Protein AF-A0A7S1ATH1-F1 (afdb_monomer_lite)

Radius of gyration: 25.22 Å; chains: 1; bounding box: 74×54×45 Å

Sequence (225 aa):
VKGVRKHPCRFLIGIDNDREFQVVRRIIGAKGANMKRIVRQTDAKLRLRGVGSGYFEGASQRESSEPLQLCVSCTTAEGYQTAVREVEELLEHVYDDYRQQCRDTGKPEPELHAVPQLVSQGRDRAPDVDAASPVGQSEESRRRGRRARPKRGAAVDRGSPPPLAPPSEEIERMVDARNEARRQCNFVEADRIRQSLHERGVALMDEPGGRGKGSEVTTWRYWRD

Secondary structure (DSSP, 8-state):
-PPPP-EEEEEE--S---SSS-HHHHHH-GGGHHHHHHHHHH--EEEEESTTS--EETTTTEE-SSPSEEEEEESSHHHHHHHHHHHHHHHHHHHHHHHHHHHHHTPPPP-----EEE--SS-------------------------PPPPS-------PPPTTPPPHHHHHHHHHHHHHHHHTT-HHHHHHHHHHHHHTTEEEEE-TT--SSHHHHEEEEE---

Foldseek 3Di:
DPDQDKFKWKWFLPDACDPPLRLLCLLCDDVSPLVCVLCVVQVKDKDWAAPPNCQADDPVRDGDPDGTMIMIMDSDPRSVVSSLVSSQVSSVVSLVVVQVVCVVVVHDRDDDGGDIGGDPPDDPPPPPDDDDDDDDDDDDDDDDDDDDDDDDDDDDCQDDADPQADPPVVVVVLLQVLVVCVVVVVVVSNVVSQVVCVVNQKHKDADPPDDDHSCRGIDMHGHDD

InterPro domains:
  IPR004087 K Homology domain [SM00322] (7-92)
  IPR009080 Aminoacyl-tRNA synthetase, class Ia, anticodon-binding [SSF47323] (168-210)
  IPR031121 KH domain containing protein RIK/BLOM7 [PTHR15744] (6-136)
  IPR036612 K Homology domain, type 1 superfamily [G3DSA:3.30.1370.10] (9-105)
  IPR036612 K Homology domain, type 1 superfamily [SSF54791] (12-102)
  IPR047889 KHDC4, second type I KH domain [cd22386] (9-103)
  IPR055256 KHDC4/BBP-like, KH-domain type I [PF22675] (18-92)
  IPR056411 Cysteinyl-tRNA ligase, anticodon binding domain [PF23493] (168-209)

pLDDT: mean 75.8, std 22.63, range [26.25, 97.75]

Organism: Noctiluca scintillans (NCBI:txid2966)

Structure (mmCIF, N/CA/C/O backbone):
data_AF-A0A7S1ATH1-F1
#
_entry.id   AF-A0A7S1ATH1-F1
#
loop_
_atom_site.group_PDB
_atom_site.id
_atom_site.type_symbol
_atom_site.label_atom_id
_atom_site.label_alt_id
_atom_site.label_comp_id
_atom_site.label_asym_id
_atom_site.label_entity_id
_atom_site.label_seq_id
_atom_site.pdbx_PDB_ins_code
_atom_site.Cartn_x
_atom_site.Cartn_y
_atom_site.Cartn_z
_atom_site.occupancy
_atom_site.B_iso_or_equiv
_atom_site.auth_seq_id
_atom_site.auth_comp_id
_atom_site.auth_asym_id
_atom_site.auth_atom_id
_atom_site.pdbx_PDB_model_num
ATOM 1 N N . VAL A 1 1 ? 25.243 -0.932 -17.438 1.00 40.88 1 VAL A N 1
ATOM 2 C CA . VAL A 1 1 ? 23.872 -0.422 -17.674 1.00 40.88 1 VAL A CA 1
ATOM 3 C C . VAL A 1 1 ? 23.590 0.639 -16.621 1.00 40.88 1 VAL A C 1
ATOM 5 O O . VAL A 1 1 ? 23.637 0.315 -15.441 1.00 40.88 1 VAL A O 1
ATOM 8 N N . LYS A 1 2 ? 23.451 1.912 -17.017 1.00 48.16 2 LYS A N 1
ATOM 9 C CA . LYS A 1 2 ? 23.135 3.014 -16.089 1.00 48.16 2 LYS A CA 1
ATOM 10 C C . LYS A 1 2 ? 21.783 2.714 -15.427 1.00 48.16 2 LYS A C 1
ATOM 12 O O . LYS A 1 2 ? 20.858 2.301 -16.119 1.00 48.16 2 LYS A O 1
ATOM 17 N N . GLY A 1 3 ? 21.701 2.843 -14.102 1.00 61.72 3 GLY A N 1
ATOM 18 C CA . GLY A 1 3 ? 20.488 2.529 -13.344 1.00 61.72 3 GLY A CA 1
ATOM 19 C C . GLY A 1 3 ? 19.303 3.372 -13.811 1.00 61.72 3 GLY A C 1
ATOM 20 O O . GLY A 1 3 ? 19.450 4.573 -14.033 1.00 61.72 3 GLY A O 1
ATOM 21 N N . VAL A 1 4 ? 18.142 2.736 -13.973 1.00 73.12 4 VAL A N 1
ATOM 22 C CA . VAL A 1 4 ? 16.877 3.420 -14.269 1.00 73.12 4 VAL A CA 1
ATOM 23 C C . VAL A 1 4 ? 16.616 4.436 -13.155 1.00 73.12 4 VAL A C 1
ATOM 25 O O . VAL A 1 4 ? 16.622 4.063 -11.978 1.00 73.12 4 VAL A O 1
ATOM 28 N N . ARG A 1 5 ? 16.425 5.714 -13.513 1.00 77.44 5 ARG A N 1
ATOM 29 C CA . ARG A 1 5 ? 16.025 6.746 -12.548 1.00 77.44 5 ARG A CA 1
ATOM 30 C C . ARG A 1 5 ? 14.669 6.351 -11.976 1.00 77.44 5 ARG A C 1
ATOM 32 O O . ARG A 1 5 ? 13.747 6.048 -12.722 1.00 77.44 5 ARG A O 1
ATOM 39 N N . LYS A 1 6 ? 14.576 6.315 -10.651 1.00 86.44 6 LYS A N 1
ATOM 40 C CA . LYS A 1 6 ? 13.315 6.075 -9.945 1.00 86.44 6 LYS A CA 1
ATOM 41 C C . LYS A 1 6 ? 12.802 7.380 -9.360 1.00 86.44 6 LYS A C 1
ATOM 43 O O . LYS A 1 6 ? 13.600 8.245 -9.007 1.00 86.44 6 LYS A O 1
ATOM 48 N N . HIS A 1 7 ? 11.495 7.470 -9.194 1.00 89.31 7 HIS A N 1
ATOM 49 C CA . HIS A 1 7 ? 10.805 8.545 -8.496 1.00 89.31 7 HIS A CA 1
ATOM 50 C C . HIS A 1 7 ? 10.201 7.961 -7.210 1.00 89.31 7 HIS A C 1
ATOM 52 O O . HIS A 1 7 ? 9.135 7.344 -7.279 1.00 89.31 7 HIS A O 1
ATOM 58 N N . PRO A 1 8 ? 10.923 8.011 -6.072 1.00 93.38 8 PRO A N 1
ATOM 59 C CA . PRO A 1 8 ? 10.421 7.525 -4.797 1.00 93.38 8 PRO A CA 1
ATOM 60 C C . PRO A 1 8 ? 9.814 8.650 -3.950 1.00 93.38 8 PRO A C 1
ATOM 62 O O . PRO A 1 8 ? 10.403 9.721 -3.805 1.00 93.38 8 PRO A O 1
ATOM 65 N N . CYS A 1 9 ? 8.686 8.365 -3.313 1.00 94.75 9 CYS A N 1
ATOM 66 C CA . CYS A 1 9 ? 8.151 9.170 -2.221 1.00 94.75 9 CYS A CA 1
ATOM 67 C C . CYS A 1 9 ? 7.612 8.267 -1.110 1.00 94.75 9 CYS A C 1
ATOM 69 O O . CYS A 1 9 ? 7.495 7.045 -1.268 1.00 94.75 9 CYS A O 1
ATOM 71 N N . ARG A 1 10 ? 7.311 8.868 0.034 1.00 95.69 10 ARG A N 1
ATOM 72 C CA . ARG A 1 10 ? 6.642 8.200 1.146 1.00 95.69 10 ARG A CA 1
ATOM 73 C C . ARG A 1 10 ? 5.520 9.068 1.695 1.00 95.69 10 ARG A C 1
ATOM 75 O O . ARG A 1 10 ? 5.637 10.287 1.693 1.00 95.69 10 ARG A O 1
ATOM 82 N N . PHE A 1 11 ? 4.488 8.427 2.216 1.00 96.94 11 PHE A N 1
ATOM 83 C CA . PHE A 1 11 ? 3.417 9.065 2.971 1.00 96.94 11 PHE A CA 1
ATOM 84 C C . PHE A 1 11 ? 3.500 8.578 4.410 1.00 96.94 11 PHE A C 1
ATOM 86 O O . PHE A 1 11 ? 3.511 7.366 4.638 1.00 96.94 11 PHE A O 1
ATOM 93 N N . LEU A 1 12 ? 3.583 9.501 5.365 1.00 96.06 12 LEU A N 1
ATOM 94 C CA . LEU A 1 12 ? 3.390 9.163 6.773 1.00 96.06 12 LEU A CA 1
ATOM 95 C C . LEU A 1 12 ? 1.890 9.008 7.017 1.00 96.06 12 LEU A C 1
ATOM 97 O O . LEU A 1 12 ? 1.122 9.876 6.614 1.00 96.06 12 LEU A O 1
ATOM 101 N N . ILE A 1 13 ? 1.484 7.901 7.642 1.00 95.94 13 ILE A N 1
ATOM 102 C CA . ILE A 1 13 ? 0.060 7.603 7.845 1.00 95.94 13 ILE A CA 1
ATOM 103 C C . ILE A 1 13 ? -0.518 8.397 9.021 1.00 95.94 13 ILE A C 1
ATOM 105 O O . ILE A 1 13 ? -1.690 8.746 9.009 1.00 95.94 13 ILE A O 1
ATOM 109 N N . GLY A 1 14 ? 0.284 8.673 10.055 1.00 93.50 14 GLY A N 1
ATOM 110 C CA . GLY A 1 14 ? -0.155 9.452 11.223 1.00 93.50 14 GLY A CA 1
ATOM 111 C C . GLY A 1 14 ? -1.216 8.773 12.103 1.00 93.50 14 GLY A C 1
ATOM 112 O O . GLY A 1 14 ? -1.653 9.366 13.082 1.00 93.50 14 GLY A O 1
ATOM 113 N N . ILE A 1 15 ? -1.608 7.536 11.781 1.00 93.38 15 ILE A N 1
ATOM 114 C CA . ILE A 1 15 ? -2.534 6.705 12.555 1.00 93.38 15 ILE A CA 1
ATOM 115 C C . ILE A 1 15 ? -1.813 5.416 12.940 1.00 93.38 15 ILE A C 1
ATOM 117 O O . ILE A 1 15 ? -1.260 4.727 12.076 1.00 93.38 15 ILE A O 1
ATOM 121 N N . ASP A 1 16 ? -1.858 5.072 14.223 1.00 93.12 16 ASP A N 1
ATOM 122 C CA . ASP A 1 16 ? -1.333 3.804 14.715 1.00 93.12 16 ASP A CA 1
ATOM 123 C C . ASP A 1 16 ? -2.239 2.635 14.314 1.00 93.12 16 ASP A C 1
ATOM 125 O O . ASP A 1 16 ? -3.467 2.733 14.288 1.00 93.12 16 ASP A O 1
ATOM 129 N N . ASN A 1 17 ? -1.636 1.486 14.004 1.00 93.69 17 ASN A N 1
ATOM 130 C CA . ASN A 1 17 ? -2.406 0.294 13.663 1.00 93.69 17 ASN A CA 1
ATOM 131 C C . ASN A 1 17 ? -2.967 -0.383 14.919 1.00 93.69 17 ASN A C 1
ATOM 133 O O . ASN A 1 17 ? -2.354 -1.287 15.489 1.00 93.69 17 ASN A O 1
ATOM 137 N N . ASP A 1 18 ? -4.149 0.060 15.333 1.00 92.00 18 ASP A N 1
ATOM 138 C CA . ASP A 1 18 ? -4.891 -0.498 16.456 1.00 92.00 18 ASP A CA 1
ATOM 139 C C . ASP A 1 18 ? -5.847 -1.641 16.045 1.00 92.00 18 ASP A C 1
ATOM 141 O O . ASP A 1 18 ? -5.970 -2.029 14.878 1.00 92.00 18 ASP A O 1
ATOM 145 N N . ARG A 1 19 ? -6.525 -2.225 17.040 1.00 91.19 19 ARG A N 1
ATOM 146 C CA . ARG A 1 19 ? -7.518 -3.289 16.819 1.00 91.19 19 ARG A CA 1
ATOM 147 C C . ARG A 1 19 ? -8.894 -2.761 16.410 1.00 91.19 19 ARG A C 1
ATOM 149 O O . ARG A 1 19 ? -9.677 -3.554 15.896 1.00 91.19 19 ARG A O 1
ATOM 156 N N . GLU A 1 20 ? -9.178 -1.487 16.664 1.00 90.81 20 GLU A N 1
ATOM 157 C CA . GLU A 1 20 ? -10.498 -0.872 16.493 1.00 90.81 20 GLU A CA 1
ATOM 158 C C . GLU A 1 20 ? -10.687 -0.415 15.043 1.00 90.81 20 GLU A C 1
ATOM 160 O O . GLU A 1 20 ? -11.586 -0.881 14.348 1.00 90.81 20 GLU A O 1
ATOM 165 N N . PHE A 1 21 ? -9.798 0.453 14.564 1.00 93.75 21 PHE A N 1
ATOM 166 C CA . PHE A 1 21 ? -9.817 1.025 13.224 1.00 93.75 21 PHE A CA 1
ATOM 167 C C . PHE A 1 21 ? -9.090 0.160 12.188 1.00 93.75 21 PHE A C 1
ATOM 169 O O . PHE A 1 21 ? -9.512 0.097 11.028 1.00 93.75 21 PHE A O 1
ATOM 176 N N . GLN A 1 22 ? -8.012 -0.524 12.599 1.00 94.56 22 GLN A N 1
ATOM 177 C CA . GLN A 1 22 ? -7.193 -1.393 11.742 1.00 94.56 22 GLN A CA 1
ATOM 178 C C . GLN A 1 22 ? -6.740 -0.703 10.442 1.00 94.56 22 GLN A C 1
ATOM 180 O O . GLN A 1 22 ? -6.948 -1.227 9.339 1.00 94.56 22 GLN A O 1
ATOM 185 N N . VAL A 1 23 ? -6.110 0.472 10.559 1.00 96.31 23 VAL A N 1
ATOM 186 C CA . VAL A 1 23 ? -5.737 1.341 9.423 1.00 96.31 23 VAL A CA 1
ATOM 187 C C . VAL A 1 23 ? -5.022 0.593 8.291 1.00 96.31 23 VAL A C 1
ATOM 189 O O . VAL A 1 23 ? -5.314 0.803 7.114 1.00 96.31 23 VAL A O 1
ATOM 192 N N . VAL A 1 24 ? -4.150 -0.363 8.626 1.00 96.56 24 VAL A N 1
ATOM 193 C CA . VAL A 1 24 ? -3.407 -1.173 7.648 1.00 96.56 24 VAL A CA 1
ATOM 194 C C . VAL A 1 24 ? -4.350 -1.952 6.730 1.00 96.56 24 VAL A C 1
ATOM 196 O O . VAL A 1 24 ? -4.131 -2.009 5.519 1.00 96.56 24 VAL A O 1
ATOM 199 N N . ARG A 1 25 ? -5.424 -2.536 7.276 1.00 96.19 25 ARG A N 1
ATOM 200 C CA . ARG A 1 25 ? -6.407 -3.294 6.487 1.00 96.19 25 ARG A CA 1
ATOM 201 C C . ARG A 1 25 ? -7.207 -2.390 5.560 1.00 96.19 25 ARG A C 1
ATOM 203 O O . ARG A 1 25 ? -7.476 -2.803 4.434 1.00 96.19 25 ARG A O 1
ATOM 210 N N . ARG A 1 26 ? -7.548 -1.176 6.000 1.00 96.31 26 ARG A N 1
ATOM 211 C CA . ARG A 1 26 ? -8.258 -0.183 5.177 1.00 96.31 26 ARG A CA 1
ATOM 212 C C . ARG A 1 26 ? -7.384 0.326 4.034 1.00 96.31 26 ARG A C 1
ATOM 214 O O . ARG A 1 26 ? -7.817 0.317 2.886 1.00 96.31 26 ARG A O 1
ATOM 221 N N . ILE A 1 27 ? -6.119 0.634 4.322 1.00 97.19 27 ILE A N 1
ATOM 222 C CA . ILE A 1 27 ? -5.139 1.044 3.310 1.00 97.19 27 ILE A CA 1
ATOM 223 C C . ILE A 1 27 ? -4.919 -0.081 2.285 1.00 97.19 27 ILE A C 1
ATOM 225 O O . ILE A 1 27 ? -5.060 0.141 1.085 1.00 97.19 27 ILE A O 1
ATOM 229 N N . ILE A 1 28 ? -4.625 -1.311 2.724 1.00 96.75 28 ILE A N 1
ATOM 230 C CA . ILE A 1 28 ? -4.375 -2.451 1.820 1.00 96.75 28 ILE A CA 1
ATOM 231 C C . ILE A 1 28 ? -5.636 -2.838 1.029 1.00 96.75 28 ILE A C 1
ATOM 233 O O . ILE A 1 28 ? -5.554 -3.186 -0.156 1.00 96.75 28 ILE A O 1
ATOM 237 N N . GLY A 1 29 ? -6.798 -2.761 1.672 1.00 95.19 29 GLY A N 1
ATOM 238 C CA . GLY A 1 29 ? -8.078 -3.209 1.145 1.00 95.19 29 GLY A CA 1
ATOM 239 C C . GLY A 1 29 ? -8.231 -4.733 1.166 1.00 95.19 29 GLY A C 1
ATOM 240 O O . GLY A 1 29 ? -7.272 -5.499 1.327 1.00 95.19 29 GLY A O 1
ATOM 241 N N . ALA A 1 30 ? -9.461 -5.205 0.960 1.00 94.50 30 ALA A N 1
ATOM 242 C CA . ALA A 1 30 ? -9.766 -6.633 0.926 1.00 94.50 30 ALA A CA 1
ATOM 243 C C . ALA A 1 30 ? -8.886 -7.360 -0.108 1.00 94.50 30 ALA A C 1
ATOM 245 O O . ALA A 1 30 ? -8.870 -7.013 -1.289 1.00 94.50 30 ALA A O 1
ATOM 246 N N . LYS A 1 31 ? -8.117 -8.365 0.336 1.00 94.19 31 LYS A N 1
ATOM 247 C CA . LYS A 1 31 ? -7.168 -9.124 -0.509 1.00 94.19 31 LYS A CA 1
ATOM 248 C C . LYS A 1 31 ? -6.173 -8.235 -1.289 1.00 94.19 31 LYS A C 1
ATOM 250 O O . LYS A 1 31 ? -5.711 -8.626 -2.371 1.00 94.19 31 LYS A O 1
ATOM 255 N N . GLY A 1 32 ? -5.848 -7.050 -0.766 1.00 94.62 32 GLY A N 1
ATOM 256 C CA . GLY A 1 32 ? -4.949 -6.095 -1.415 1.00 94.62 32 GLY A CA 1
ATOM 257 C C . GLY A 1 32 ? -5.569 -5.340 -2.589 1.00 94.62 32 GLY A C 1
ATOM 258 O O . GLY A 1 32 ? -4.827 -4.926 -3.477 1.00 94.62 32 GLY A O 1
ATOM 259 N N . ALA A 1 33 ? -6.900 -5.228 -2.662 1.00 96.81 33 ALA A N 1
ATOM 260 C CA . ALA A 1 33 ? -7.596 -4.611 -3.792 1.00 96.81 33 ALA A CA 1
ATOM 261 C C . ALA A 1 33 ? -7.116 -3.179 -4.077 1.00 96.81 33 ALA A C 1
ATOM 263 O O . ALA A 1 33 ? -6.805 -2.874 -5.228 1.00 96.81 33 ALA A O 1
ATOM 264 N N . ASN A 1 34 ? -6.967 -2.346 -3.042 1.00 97.06 34 ASN A N 1
ATOM 265 C CA . ASN A 1 34 ? -6.523 -0.957 -3.188 1.00 97.06 34 ASN A CA 1
ATOM 266 C C . ASN A 1 34 ? -5.099 -0.901 -3.748 1.00 97.06 34 ASN A C 1
ATOM 268 O O . ASN A 1 34 ? -4.849 -0.250 -4.760 1.00 97.06 34 ASN A O 1
ATOM 272 N N . MET A 1 35 ? -4.186 -1.688 -3.169 1.00 96.38 35 MET A N 1
ATOM 273 C CA . MET A 1 35 ? -2.799 -1.789 -3.641 1.00 96.38 35 MET A CA 1
ATOM 274 C C . MET A 1 35 ? -2.733 -2.233 -5.103 1.00 96.38 35 MET A C 1
ATOM 276 O O . MET A 1 35 ? -2.063 -1.608 -5.920 1.00 96.38 35 MET A O 1
ATOM 280 N N . LYS A 1 36 ? -3.458 -3.300 -5.456 1.00 97.19 36 LYS A N 1
ATOM 281 C CA . LYS A 1 36 ? -3.485 -3.849 -6.819 1.00 97.19 36 LYS A CA 1
ATOM 282 C C . LYS A 1 36 ? -4.061 -2.858 -7.826 1.00 97.19 36 LYS A C 1
ATOM 284 O O . LYS A 1 36 ? -3.553 -2.801 -8.942 1.00 97.19 36 LYS A O 1
ATOM 289 N N . ARG A 1 37 ? -5.093 -2.095 -7.449 1.00 97.50 37 ARG A N 1
ATOM 290 C CA . ARG A 1 37 ? -5.700 -1.054 -8.292 1.00 97.50 37 ARG A CA 1
ATOM 291 C C . ARG A 1 37 ? -4.661 -0.003 -8.674 1.00 97.50 37 ARG A C 1
ATOM 293 O O . ARG A 1 37 ? -4.418 0.193 -9.862 1.00 97.50 37 ARG A O 1
ATOM 300 N N . ILE A 1 38 ? -3.987 0.568 -7.675 1.00 96.88 38 ILE A N 1
ATOM 301 C CA . ILE A 1 38 ? -2.982 1.618 -7.879 1.00 96.88 38 ILE A CA 1
ATOM 302 C C . ILE A 1 38 ? -1.797 1.076 -8.687 1.00 96.88 38 ILE A C 1
ATOM 304 O O . ILE A 1 38 ? -1.407 1.684 -9.682 1.00 96.88 38 ILE A O 1
ATOM 308 N N . VAL A 1 39 ? -1.264 -0.103 -8.334 1.00 96.56 39 VAL A N 1
ATOM 309 C CA . VAL A 1 39 ? -0.165 -0.751 -9.081 1.00 96.56 39 VAL A CA 1
ATOM 310 C C . VAL A 1 39 ? -0.549 -0.964 -10.548 1.00 96.56 39 VAL A C 1
ATOM 312 O O . VAL A 1 39 ? 0.234 -0.645 -11.437 1.00 96.56 39 VAL A O 1
ATOM 315 N N . ARG A 1 40 ? -1.764 -1.456 -10.826 1.00 96.44 40 ARG A N 1
ATOM 316 C CA . ARG A 1 40 ? -2.233 -1.717 -12.196 1.00 96.44 40 ARG A CA 1
ATOM 317 C C . ARG A 1 40 ? -2.360 -0.442 -13.033 1.00 96.44 40 ARG A C 1
ATOM 319 O O . ARG A 1 40 ? -2.109 -0.498 -14.231 1.00 96.44 40 ARG A O 1
ATOM 326 N N . GLN A 1 41 ? -2.787 0.666 -12.432 1.00 94.31 41 GLN A N 1
ATOM 327 C CA . GLN A 1 41 ? -2.995 1.934 -13.140 1.00 94.31 41 GLN A CA 1
ATOM 328 C C . GLN A 1 41 ? -1.694 2.709 -13.382 1.00 94.31 41 GLN A C 1
ATOM 330 O O . GLN A 1 41 ? -1.636 3.512 -14.306 1.00 94.31 41 GLN A O 1
ATOM 335 N N . THR A 1 42 ? -0.666 2.490 -12.559 1.00 95.00 42 THR A N 1
ATOM 336 C CA . THR A 1 42 ? 0.501 3.390 -12.495 1.00 95.00 42 THR A CA 1
ATOM 337 C C . THR A 1 42 ? 1.843 2.710 -12.737 1.00 95.00 42 THR A C 1
ATOM 339 O O . THR A 1 42 ? 2.845 3.401 -12.905 1.00 95.00 42 THR A O 1
ATOM 342 N N . ASP A 1 43 ? 1.881 1.373 -12.719 1.00 92.88 43 ASP A N 1
ATOM 343 C CA . ASP A 1 43 ? 3.109 0.564 -12.681 1.00 92.88 43 ASP A CA 1
ATOM 344 C C . ASP A 1 43 ? 4.030 0.913 -11.488 1.00 92.88 43 ASP A C 1
ATOM 346 O O . ASP A 1 43 ? 5.231 0.631 -11.463 1.00 92.88 43 ASP A O 1
ATOM 350 N N . ALA A 1 44 ? 3.462 1.546 -10.454 1.00 95.44 44 ALA A N 1
ATOM 351 C CA . ALA A 1 44 ? 4.167 1.881 -9.231 1.00 95.44 44 ALA A CA 1
ATOM 352 C C . ALA A 1 44 ? 4.420 0.638 -8.379 1.00 95.44 44 ALA A C 1
ATOM 354 O O . ALA A 1 44 ? 3.597 -0.271 -8.278 1.00 95.44 44 ALA A O 1
ATOM 355 N N . LYS A 1 45 ? 5.529 0.648 -7.641 1.00 95.44 45 LYS A N 1
ATOM 356 C CA . LYS A 1 45 ? 5.778 -0.288 -6.548 1.00 95.44 45 LYS A CA 1
ATOM 357 C C . LYS A 1 45 ? 5.430 0.366 -5.215 1.00 95.44 45 LYS A C 1
ATOM 359 O O . LYS A 1 45 ? 6.117 1.296 -4.789 1.00 95.44 45 LYS A O 1
ATOM 364 N N . LEU A 1 46 ? 4.416 -0.189 -4.555 1.00 96.00 46 LEU A N 1
ATOM 365 C CA . LEU A 1 46 ? 3.922 0.219 -3.240 1.00 96.00 46 LEU A CA 1
ATOM 366 C C . LEU A 1 46 ? 4.417 -0.731 -2.146 1.00 96.00 46 LEU A C 1
ATOM 368 O O . LEU A 1 46 ? 4.445 -1.949 -2.344 1.00 96.00 46 LEU A O 1
ATOM 372 N N . ARG A 1 47 ? 4.803 -0.190 -0.987 1.00 95.31 47 ARG A N 1
ATOM 373 C CA . ARG A 1 47 ? 5.139 -0.969 0.216 1.00 95.31 47 ARG A CA 1
ATOM 374 C C . ARG A 1 47 ? 4.705 -0.226 1.469 1.00 95.31 47 ARG A C 1
ATOM 376 O O . ARG A 1 47 ? 5.187 0.874 1.706 1.00 95.31 47 ARG A O 1
ATOM 383 N N . LEU A 1 48 ? 3.878 -0.862 2.289 1.00 96.19 48 LEU A N 1
ATOM 384 C CA . LEU A 1 48 ? 3.591 -0.391 3.639 1.00 96.19 48 LEU A CA 1
ATOM 385 C C . LEU A 1 48 ? 4.702 -0.870 4.584 1.00 96.19 48 LEU A C 1
ATOM 387 O O . LEU A 1 48 ? 5.118 -2.027 4.497 1.00 96.19 48 LEU A O 1
ATOM 391 N N . ARG A 1 49 ? 5.228 0.025 5.419 1.00 95.25 49 ARG A N 1
ATOM 392 C CA . ARG A 1 49 ? 6.326 -0.229 6.363 1.00 95.25 49 ARG A CA 1
ATOM 393 C C . ARG A 1 49 ? 6.112 0.545 7.656 1.00 95.25 49 ARG A C 1
ATOM 395 O O . ARG A 1 49 ? 5.235 1.396 7.721 1.00 95.25 49 ARG A O 1
ATOM 402 N N . GLY A 1 50 ? 6.976 0.299 8.631 1.00 93.81 50 GLY A N 1
ATOM 403 C CA . GLY A 1 50 ? 6.939 0.958 9.930 1.00 93.81 50 GLY A CA 1
ATOM 404 C C . GLY A 1 50 ? 6.243 0.108 10.980 1.00 93.81 50 GLY A C 1
ATOM 405 O O . GLY A 1 50 ? 5.818 -1.023 10.705 1.00 93.81 50 GLY A O 1
ATOM 406 N N . VAL A 1 51 ? 6.149 0.665 12.177 1.00 94.38 51 VAL A N 1
ATOM 407 C CA . VAL A 1 51 ? 5.541 0.011 13.334 1.00 94.38 51 VAL A CA 1
ATOM 408 C C . VAL A 1 51 ? 4.076 -0.327 13.044 1.00 94.38 51 VAL A C 1
ATOM 410 O O . VAL A 1 51 ? 3.318 0.492 12.528 1.00 94.38 51 VAL A O 1
ATOM 413 N N . GLY A 1 52 ? 3.680 -1.562 13.346 1.00 93.00 52 GLY A N 1
ATOM 414 C CA . GLY A 1 52 ? 2.322 -2.068 13.167 1.00 93.00 52 GLY A CA 1
ATOM 415 C C . GLY A 1 52 ? 1.957 -2.423 11.725 1.00 93.00 52 GLY A C 1
ATOM 416 O O . GLY A 1 52 ? 0.815 -2.807 11.479 1.00 93.00 52 GLY A O 1
ATOM 417 N N . SER A 1 53 ? 2.884 -2.314 10.766 1.00 93.19 53 SER A N 1
ATOM 418 C CA . SER A 1 53 ? 2.614 -2.590 9.344 1.00 93.19 53 SER A CA 1
ATOM 419 C C . SER A 1 53 ? 2.459 -4.077 9.002 1.00 93.19 53 SER A C 1
ATOM 421 O O . SER A 1 53 ? 1.928 -4.403 7.938 1.00 93.19 53 SER A O 1
ATOM 423 N N . GLY A 1 54 ? 2.950 -4.984 9.850 1.00 91.19 54 GLY A N 1
ATOM 424 C CA . GLY A 1 54 ? 3.101 -6.407 9.540 1.00 91.19 54 GLY A CA 1
ATOM 425 C C . GLY A 1 54 ? 4.235 -6.701 8.551 1.00 91.19 54 GLY A C 1
ATOM 426 O O . GLY A 1 54 ? 4.347 -7.827 8.064 1.00 91.19 54 GLY A O 1
ATOM 427 N N . TYR A 1 55 ? 5.055 -5.699 8.208 1.00 91.81 55 TYR A N 1
ATOM 428 C CA . TYR A 1 55 ? 6.155 -5.838 7.262 1.00 91.81 55 TYR A CA 1
ATOM 429 C C . TYR A 1 55 ? 7.494 -6.024 7.986 1.00 91.81 55 TYR A C 1
ATOM 431 O O . TYR A 1 55 ? 8.087 -5.068 8.488 1.00 91.81 55 TYR A O 1
ATOM 439 N N . PHE A 1 56 ? 7.997 -7.260 7.991 1.00 90.81 56 PHE A N 1
ATOM 440 C CA . PHE A 1 56 ? 9.283 -7.606 8.595 1.00 90.81 56 PHE A CA 1
ATOM 441 C C . PHE A 1 56 ? 10.451 -7.336 7.637 1.00 90.81 56 PHE A C 1
ATOM 443 O O . PHE A 1 56 ? 10.455 -7.788 6.489 1.00 90.81 56 PHE A O 1
ATOM 450 N N . GLU A 1 57 ? 11.469 -6.616 8.113 1.00 86.19 57 GLU A N 1
ATOM 451 C CA . GLU A 1 57 ? 12.688 -6.321 7.363 1.00 86.19 57 GLU A CA 1
ATOM 452 C C . GLU A 1 57 ? 13.974 -6.537 8.170 1.00 86.19 57 GLU A C 1
ATOM 454 O O . GLU A 1 57 ? 13.975 -6.733 9.385 1.00 86.19 57 GLU A O 1
ATOM 459 N N . GLY A 1 58 ? 15.098 -6.565 7.447 1.00 82.69 58 GLY A N 1
ATOM 460 C CA . GLY A 1 58 ? 16.425 -6.800 8.009 1.00 82.69 58 GLY A CA 1
ATOM 461 C C . GLY A 1 58 ? 16.703 -8.256 8.397 1.00 82.69 58 GLY A C 1
ATOM 462 O O . GLY A 1 58 ? 15.845 -9.139 8.317 1.00 82.69 58 GLY A O 1
ATOM 463 N N . ALA A 1 59 ? 17.942 -8.500 8.833 1.00 83.19 59 ALA A N 1
ATOM 464 C CA . ALA A 1 59 ? 18.391 -9.813 9.303 1.00 83.19 59 ALA A CA 1
ATOM 465 C C . ALA A 1 59 ? 17.626 -10.278 10.555 1.00 83.19 59 ALA A C 1
ATOM 467 O O . ALA A 1 59 ? 17.474 -11.471 10.788 1.00 83.19 59 ALA A O 1
ATOM 468 N N . SER A 1 60 ? 17.116 -9.328 11.340 1.00 84.12 60 SER A N 1
ATOM 469 C CA . SER A 1 60 ? 16.382 -9.591 12.576 1.00 84.12 60 SER A CA 1
ATOM 470 C C . SER A 1 60 ? 14.910 -9.960 12.364 1.00 84.12 60 SER A C 1
ATOM 472 O O . SER A 1 60 ? 14.266 -10.310 13.345 1.00 84.12 60 SER A O 1
ATOM 474 N N . GLN A 1 61 ? 14.371 -9.877 11.135 1.00 88.81 61 GLN A N 1
ATOM 475 C CA . GLN A 1 61 ? 12.950 -10.132 10.830 1.00 88.81 61 GLN A CA 1
ATOM 476 C C . GLN A 1 61 ? 11.994 -9.360 11.756 1.00 88.81 61 GLN A C 1
ATOM 478 O O . GLN A 1 61 ? 11.026 -9.902 12.284 1.00 88.81 61 GLN A O 1
ATOM 483 N N . ARG A 1 62 ? 12.279 -8.072 11.964 1.00 88.88 62 ARG A N 1
ATOM 484 C CA . ARG A 1 62 ? 11.459 -7.176 12.787 1.00 88.88 62 ARG A CA 1
ATOM 485 C C . ARG A 1 62 ? 10.875 -6.068 11.927 1.00 88.88 62 ARG A C 1
ATOM 487 O O . ARG A 1 62 ? 11.409 -5.746 10.868 1.00 88.88 62 ARG A O 1
ATOM 494 N N . GLU A 1 63 ? 9.760 -5.511 12.372 1.00 90.69 63 GLU A N 1
ATOM 495 C CA . GLU A 1 63 ? 9.229 -4.291 11.773 1.00 90.69 63 GLU A CA 1
ATOM 496 C C . GLU A 1 63 ? 10.206 -3.131 11.987 1.00 90.69 63 GLU A C 1
ATOM 498 O O . GLU A 1 63 ? 10.983 -3.120 12.948 1.00 90.69 63 GLU A O 1
ATOM 503 N N . SER A 1 64 ? 10.161 -2.154 11.083 1.00 90.50 64 SER A N 1
ATOM 504 C CA . SER A 1 64 ? 10.922 -0.917 11.245 1.00 90.50 64 SER A CA 1
ATOM 505 C C . SER A 1 64 ? 10.439 -0.145 12.472 1.00 90.50 64 SER A C 1
ATOM 507 O O . SER A 1 64 ? 9.243 -0.111 12.749 1.00 90.50 64 SER A O 1
ATOM 509 N N . SER A 1 65 ? 11.367 0.505 13.176 1.00 90.50 65 SER A N 1
ATOM 510 C CA . SER A 1 65 ? 11.061 1.439 14.265 1.00 90.50 65 SER A CA 1
ATOM 511 C C . SER A 1 65 ? 10.505 2.778 13.771 1.00 90.50 65 SER A C 1
ATOM 513 O O . SER A 1 65 ? 10.147 3.624 14.584 1.00 90.50 65 SER A O 1
ATOM 515 N N . GLU A 1 66 ? 10.467 3.004 12.456 1.00 92.19 66 GLU A N 1
ATOM 516 C CA . GLU A 1 66 ? 9.867 4.203 11.875 1.00 92.19 66 GLU A CA 1
ATOM 517 C C . GLU A 1 66 ? 8.331 4.176 11.984 1.00 92.19 66 GLU A C 1
ATOM 519 O O . GLU A 1 66 ? 7.733 3.095 11.961 1.00 92.19 66 GLU A O 1
ATOM 524 N N . PRO A 1 67 ? 7.671 5.349 12.046 1.00 94.62 67 PRO A N 1
ATOM 525 C CA . PRO A 1 67 ? 6.214 5.434 12.011 1.00 94.62 67 PRO A CA 1
ATOM 526 C C . PRO A 1 67 ? 5.618 4.724 10.792 1.00 94.62 67 PRO A C 1
ATOM 528 O O . PRO A 1 67 ? 6.266 4.607 9.744 1.00 94.62 67 PRO A O 1
ATOM 531 N N . LEU A 1 68 ? 4.365 4.278 10.917 1.00 96.19 68 LEU A N 1
ATOM 532 C CA . LEU A 1 68 ? 3.641 3.640 9.822 1.00 96.19 68 LEU A CA 1
ATOM 533 C C . LEU A 1 68 ? 3.649 4.551 8.582 1.00 96.19 68 LEU A C 1
ATOM 535 O O . LEU A 1 68 ? 3.233 5.711 8.632 1.00 96.19 68 LEU A O 1
ATOM 539 N N . GLN A 1 69 ? 4.140 4.018 7.465 1.00 96.25 69 GLN A N 1
ATOM 540 C CA . GLN A 1 69 ? 4.354 4.770 6.233 1.00 96.25 69 GLN A CA 1
ATOM 541 C C . GLN A 1 69 ? 4.092 3.923 4.988 1.00 96.25 69 GLN A C 1
ATOM 543 O O . GLN A 1 69 ? 4.403 2.729 4.935 1.00 96.25 69 GLN A O 1
ATOM 548 N N . LEU A 1 70 ? 3.574 4.567 3.945 1.00 97.19 70 LEU A N 1
ATOM 549 C CA . LEU A 1 70 ? 3.392 3.977 2.623 1.00 97.19 70 LEU A CA 1
ATOM 550 C C . LEU A 1 70 ? 4.466 4.506 1.670 1.00 97.19 70 LEU A C 1
ATOM 552 O O . LEU A 1 70 ? 4.480 5.682 1.316 1.00 97.19 70 LEU A O 1
ATOM 556 N N . CYS A 1 71 ? 5.374 3.633 1.242 1.00 96.25 71 CYS A N 1
ATOM 557 C CA . CYS A 1 71 ? 6.407 3.953 0.264 1.00 96.25 71 CYS A CA 1
ATOM 558 C C . CYS A 1 71 ? 5.899 3.705 -1.159 1.00 96.25 71 CYS A C 1
ATOM 560 O O . CYS A 1 71 ? 5.445 2.600 -1.470 1.00 96.25 71 CYS A O 1
ATOM 562 N N . VAL A 1 72 ? 6.085 4.685 -2.040 1.00 95.81 72 VAL A N 1
ATOM 563 C CA . VAL A 1 72 ? 5.760 4.617 -3.468 1.00 95.81 72 VAL A CA 1
ATOM 564 C C . VAL A 1 72 ? 7.047 4.763 -4.270 1.00 95.81 72 VAL A C 1
ATOM 566 O O . VAL A 1 72 ? 7.898 5.595 -3.962 1.00 95.81 72 VAL A O 1
ATOM 569 N N . SER A 1 73 ? 7.225 3.950 -5.308 1.00 94.12 73 SER A N 1
ATOM 570 C CA . SER A 1 73 ? 8.350 4.098 -6.233 1.00 94.12 73 SER A CA 1
ATOM 571 C C . SER A 1 73 ? 7.940 3.784 -7.662 1.00 94.12 73 SER A C 1
ATOM 573 O O . SER A 1 73 ? 7.415 2.706 -7.924 1.00 94.12 73 SER A O 1
ATOM 575 N N . CYS A 1 74 ? 8.223 4.704 -8.580 1.00 92.75 74 CYS A N 1
ATOM 576 C CA . CYS A 1 74 ? 7.940 4.541 -10.007 1.00 92.75 74 CYS A CA 1
ATOM 577 C C . CYS A 1 74 ? 9.211 4.685 -10.841 1.00 92.75 74 CYS A C 1
ATOM 579 O O . CYS A 1 74 ? 10.186 5.308 -10.416 1.00 92.75 74 CYS A O 1
ATOM 581 N N . THR A 1 75 ? 9.208 4.106 -12.036 1.00 91.50 75 THR A N 1
ATOM 582 C CA . THR A 1 75 ? 10.266 4.272 -13.049 1.00 91.50 75 THR A CA 1
ATOM 583 C C . THR A 1 75 ? 9.964 5.415 -14.018 1.00 91.50 75 THR A C 1
ATOM 585 O O . THR A 1 75 ? 10.887 5.948 -14.627 1.00 91.50 75 THR A O 1
ATOM 588 N N . THR A 1 76 ? 8.695 5.817 -14.134 1.00 91.88 76 THR A N 1
ATOM 589 C CA . THR A 1 76 ? 8.218 6.909 -14.990 1.00 91.88 76 THR A CA 1
ATOM 590 C C . THR A 1 76 ? 7.714 8.083 -14.146 1.00 91.88 76 THR A C 1
ATOM 592 O O . THR A 1 76 ? 7.204 7.898 -13.039 1.00 91.88 76 THR A O 1
ATOM 595 N N . ALA A 1 77 ? 7.862 9.306 -14.662 1.00 91.06 77 ALA A N 1
ATOM 596 C CA . ALA A 1 77 ? 7.375 10.513 -13.991 1.00 91.06 77 ALA A CA 1
ATOM 597 C C . ALA A 1 77 ? 5.837 10.617 -14.026 1.00 91.06 77 ALA A C 1
ATOM 599 O O . ALA A 1 77 ? 5.225 11.002 -13.035 1.00 91.06 77 ALA A O 1
ATOM 600 N N . GLU A 1 78 ? 5.211 10.217 -15.135 1.00 93.62 78 GLU A N 1
ATOM 601 C CA . GLU A 1 78 ? 3.749 10.190 -15.289 1.00 93.62 78 GLU A CA 1
ATOM 602 C C . GLU A 1 78 ? 3.092 9.159 -14.357 1.00 93.62 78 GLU A C 1
ATOM 604 O O . GLU A 1 78 ? 2.126 9.469 -13.654 1.00 93.62 78 GLU A O 1
ATOM 609 N N . GLY A 1 79 ? 3.667 7.950 -14.282 1.00 94.62 79 GLY A N 1
ATOM 610 C CA . GLY A 1 79 ? 3.229 6.917 -13.343 1.00 94.62 79 GLY A CA 1
ATOM 611 C C . GLY A 1 79 ? 3.382 7.378 -11.896 1.00 94.62 79 GLY A C 1
ATOM 612 O O . GLY A 1 79 ? 2.474 7.181 -11.097 1.00 94.62 79 GLY A O 1
ATOM 613 N N . TYR A 1 80 ? 4.471 8.089 -11.576 1.00 95.12 80 TYR A N 1
ATOM 614 C CA . TYR A 1 80 ? 4.669 8.701 -10.261 1.00 95.12 80 TYR A CA 1
ATOM 615 C C . TYR A 1 80 ? 3.578 9.716 -9.904 1.00 95.12 80 TYR A C 1
ATOM 617 O O . TYR A 1 80 ? 2.990 9.608 -8.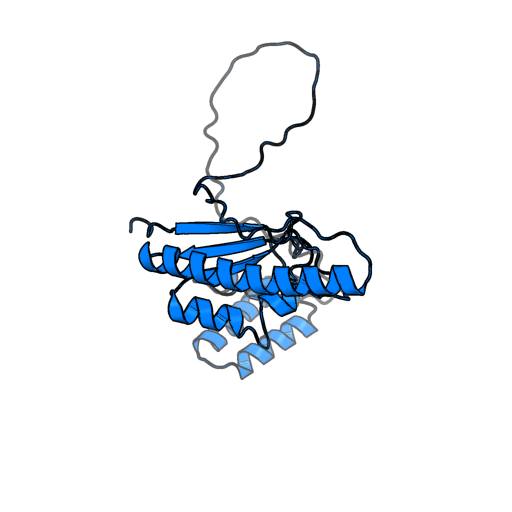833 1.00 95.12 80 TYR A O 1
ATOM 625 N N . GLN A 1 81 ? 3.289 10.675 -10.787 1.00 95.56 81 GLN A N 1
ATOM 626 C CA . GLN A 1 81 ? 2.263 11.696 -10.539 1.00 95.56 81 GLN A CA 1
ATOM 627 C C . GLN A 1 81 ? 0.879 11.071 -10.347 1.00 95.56 81 GLN A C 1
ATOM 629 O O . GLN A 1 81 ? 0.145 11.450 -9.437 1.00 95.56 81 GLN A O 1
ATOM 634 N N . THR A 1 82 ? 0.543 10.077 -11.170 1.00 96.44 82 THR A N 1
ATOM 635 C CA . THR A 1 82 ? -0.720 9.342 -11.045 1.00 96.44 82 THR A CA 1
ATOM 636 C C . THR A 1 82 ? -0.761 8.534 -9.747 1.00 96.44 82 THR A C 1
ATOM 638 O O . THR A 1 82 ? -1.764 8.571 -9.045 1.00 96.44 82 THR A O 1
ATOM 641 N N . ALA A 1 83 ? 0.329 7.858 -9.376 1.00 96.75 83 ALA A N 1
ATOM 642 C CA . ALA A 1 83 ? 0.400 7.074 -8.143 1.00 96.75 83 ALA A CA 1
ATOM 643 C C . ALA A 1 83 ? 0.283 7.936 -6.889 1.00 96.75 83 ALA A C 1
ATOM 645 O O . ALA A 1 83 ? -0.399 7.535 -5.954 1.00 96.75 83 ALA A O 1
ATOM 646 N N . VAL A 1 84 ? 0.921 9.108 -6.872 1.00 96.75 84 VAL A N 1
ATOM 647 C CA . VAL A 1 84 ? 0.790 10.079 -5.780 1.00 96.75 84 VAL A CA 1
ATOM 648 C C . VAL A 1 84 ? -0.670 10.482 -5.617 1.00 96.75 84 VAL A C 1
ATOM 650 O O . VAL A 1 84 ? -1.204 10.295 -4.532 1.00 96.75 84 VAL A O 1
ATOM 653 N N . ARG A 1 85 ? -1.339 10.898 -6.699 1.00 97.00 85 ARG A N 1
ATOM 654 C CA . ARG A 1 85 ? -2.754 11.298 -6.658 1.00 97.00 85 ARG A CA 1
ATOM 655 C C . ARG A 1 85 ? -3.675 10.180 -6.159 1.00 97.00 85 ARG A C 1
ATOM 657 O O . ARG A 1 85 ? -4.515 10.413 -5.302 1.00 97.00 85 ARG A O 1
ATOM 664 N N . GLU A 1 86 ? -3.510 8.961 -6.671 1.00 97.25 86 GLU A N 1
ATOM 665 C CA . GLU A 1 86 ? -4.334 7.810 -6.264 1.00 97.25 86 GLU A CA 1
ATOM 666 C C . GLU A 1 86 ? -4.098 7.403 -4.799 1.00 97.25 86 GLU A C 1
ATOM 668 O O . GLU A 1 86 ? -5.005 6.906 -4.131 1.00 97.25 86 GLU A O 1
ATOM 673 N N . VAL A 1 87 ? -2.873 7.586 -4.294 1.00 97.75 87 VAL A N 1
ATOM 674 C CA . VAL A 1 87 ? -2.547 7.346 -2.883 1.00 97.75 87 VAL A CA 1
ATOM 675 C C . VAL A 1 87 ? -3.094 8.459 -1.995 1.00 97.75 87 VAL A C 1
ATOM 677 O O . VAL A 1 87 ? -3.624 8.148 -0.934 1.00 97.75 87 VAL A O 1
ATOM 680 N N . GLU A 1 88 ? -2.998 9.721 -2.414 1.00 97.19 88 GLU A N 1
ATOM 681 C CA . GLU A 1 88 ? -3.594 10.863 -1.710 1.00 97.19 88 GLU A CA 1
ATOM 682 C C . GLU A 1 88 ? -5.101 10.672 -1.550 1.00 97.19 88 GLU A C 1
ATOM 684 O O . GLU A 1 88 ? -5.605 10.716 -0.433 1.00 97.19 88 GLU A O 1
ATOM 689 N N . GLU A 1 89 ? -5.799 10.344 -2.639 1.00 96.88 89 GLU A N 1
ATOM 690 C CA . GLU A 1 89 ? -7.235 10.068 -2.616 1.00 96.88 89 GLU A CA 1
ATOM 691 C C . GLU A 1 89 ? -7.575 8.880 -1.705 1.00 96.88 89 GLU A C 1
ATOM 693 O O . GLU A 1 89 ? -8.516 8.946 -0.917 1.00 96.88 89 GLU A O 1
ATOM 698 N N . LEU A 1 90 ? -6.807 7.787 -1.766 1.00 97.50 90 LEU A N 1
ATOM 699 C CA . LEU A 1 90 ? -7.010 6.641 -0.876 1.00 97.50 90 LEU A CA 1
ATOM 700 C C . LEU A 1 90 ? -6.835 7.022 0.600 1.00 97.50 90 LEU A C 1
ATOM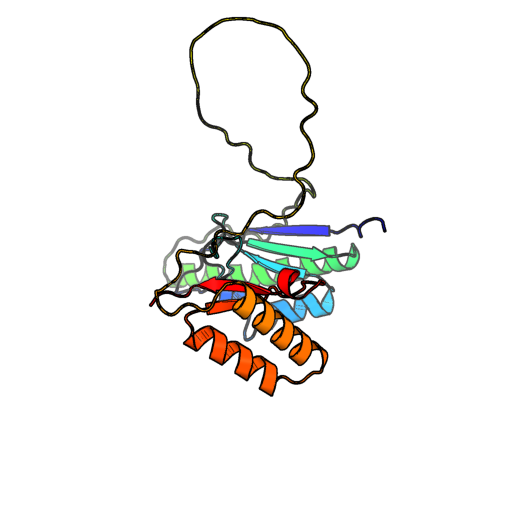 702 O O . LEU A 1 90 ? -7.628 6.594 1.437 1.00 97.50 90 LEU A O 1
ATOM 706 N N . LEU A 1 91 ? -5.778 7.765 0.928 1.00 97.44 91 LEU A N 1
ATOM 707 C CA . LEU A 1 91 ? -5.482 8.147 2.305 1.00 97.44 91 LEU A CA 1
ATOM 708 C C . LEU A 1 91 ? -6.502 9.145 2.843 1.00 97.44 91 LEU A C 1
ATOM 710 O O . LEU A 1 91 ? -6.895 8.998 3.993 1.00 97.44 91 LEU A O 1
ATOM 714 N N . GLU A 1 92 ? -6.988 10.077 2.024 1.00 96.38 92 GLU A N 1
ATOM 715 C CA . GLU A 1 92 ? -8.020 11.027 2.445 1.00 96.38 92 GLU A CA 1
ATOM 716 C C . GLU A 1 92 ? -9.316 10.308 2.841 1.00 96.38 92 GLU A C 1
ATOM 718 O O . GLU A 1 92 ? -9.831 10.540 3.931 1.00 96.38 92 GLU A O 1
ATOM 723 N N . HIS A 1 93 ? -9.767 9.329 2.045 1.00 96.31 93 HIS A N 1
ATOM 724 C CA . HIS A 1 93 ? -10.919 8.495 2.412 1.00 96.31 93 HIS A CA 1
ATOM 725 C C . HIS A 1 93 ? -10.691 7.721 3.722 1.00 96.31 93 HIS A C 1
ATOM 727 O O . HIS A 1 93 ? -11.593 7.599 4.549 1.00 96.31 93 HIS A O 1
ATOM 733 N N . VAL A 1 94 ? -9.480 7.194 3.938 1.00 96.56 94 VAL A N 1
ATOM 734 C CA . VAL A 1 94 ? -9.135 6.513 5.197 1.00 96.56 94 VAL A CA 1
ATOM 735 C C . VAL A 1 94 ? -9.121 7.501 6.366 1.00 96.56 94 VAL A C 1
ATOM 737 O O . VAL A 1 94 ? -9.531 7.144 7.468 1.00 96.56 94 VAL A O 1
ATOM 740 N N . TYR A 1 95 ? -8.673 8.736 6.158 1.00 96.19 95 TYR A N 1
ATOM 741 C CA . TYR A 1 95 ? -8.686 9.764 7.193 1.00 96.19 95 TYR A CA 1
ATOM 742 C C . TYR A 1 95 ? -10.104 10.225 7.517 1.00 96.19 95 TYR A C 1
ATOM 744 O O . TYR A 1 95 ? -10.409 10.371 8.696 1.00 96.19 95 TYR A O 1
ATOM 752 N N . ASP A 1 96 ? -10.992 10.356 6.532 1.00 95.44 96 ASP A N 1
ATOM 753 C CA . ASP A 1 96 ? -12.419 10.614 6.761 1.00 95.44 96 ASP A CA 1
ATOM 754 C C . ASP A 1 96 ? -13.071 9.521 7.613 1.00 95.44 96 ASP A C 1
ATOM 756 O O . ASP A 1 96 ? -13.703 9.821 8.630 1.00 95.44 96 ASP A O 1
ATOM 760 N N . ASP A 1 97 ? -12.845 8.252 7.262 1.00 95.06 97 ASP A N 1
ATOM 761 C CA . ASP A 1 97 ? -13.315 7.112 8.053 1.00 95.06 97 ASP A CA 1
ATOM 762 C C . ASP A 1 97 ? -12.785 7.166 9.497 1.00 95.06 97 ASP A C 1
ATOM 764 O O . ASP A 1 97 ? -13.503 6.848 10.449 1.00 95.06 97 ASP A O 1
ATOM 768 N N . TYR A 1 98 ? -11.516 7.553 9.672 1.00 94.88 98 TYR A N 1
ATOM 769 C CA . TYR A 1 98 ? -10.893 7.647 10.990 1.00 94.88 98 TYR A CA 1
ATOM 770 C C . TYR A 1 98 ? -11.471 8.795 11.813 1.00 94.88 98 TYR A C 1
ATOM 772 O O . TYR A 1 98 ? -11.826 8.595 12.973 1.00 94.88 98 TYR A O 1
ATOM 780 N N . ARG A 1 99 ? -11.630 9.978 11.208 1.00 94.00 99 ARG A N 1
ATOM 781 C CA . ARG A 1 99 ? -12.269 11.143 11.834 1.00 94.00 99 ARG A CA 1
ATOM 782 C C . ARG A 1 99 ? -13.686 10.805 12.286 1.00 94.00 99 ARG A C 1
ATOM 784 O O . ARG A 1 99 ? -14.055 11.136 13.411 1.00 94.00 99 ARG A O 1
ATOM 791 N N . GLN A 1 100 ? -14.451 10.087 11.462 1.00 93.25 100 GLN A N 1
ATOM 792 C CA . GLN A 1 100 ? -15.787 9.626 11.834 1.00 93.25 100 GLN A CA 1
ATOM 793 C C . GLN A 1 100 ? -15.740 8.679 13.042 1.00 93.25 100 GLN A C 1
ATOM 795 O O . GLN A 1 100 ? -16.452 8.902 14.018 1.00 93.25 100 GLN A O 1
ATOM 800 N N . GLN A 1 101 ? -14.840 7.691 13.046 1.00 92.81 101 GLN A N 1
ATOM 801 C CA . GLN A 1 101 ? -14.679 6.798 14.196 1.00 92.81 101 GLN A CA 1
ATOM 802 C C . GLN A 1 101 ? -14.230 7.545 15.466 1.00 92.81 101 GLN A C 1
ATOM 804 O O . GLN A 1 101 ? -14.680 7.219 16.568 1.00 92.81 101 GLN A O 1
ATOM 809 N N . CYS A 1 102 ? -13.360 8.552 15.349 1.00 92.19 102 CYS A N 1
ATOM 810 C CA . CYS A 1 102 ? -12.967 9.403 16.473 1.00 92.19 102 CYS A CA 1
ATOM 811 C C . CYS A 1 102 ? -14.174 10.148 17.053 1.00 92.19 102 CYS A C 1
ATOM 813 O O . CYS A 1 102 ? -14.354 10.137 18.270 1.00 92.19 102 CYS A O 1
ATOM 815 N N . ARG A 1 103 ? -15.040 10.713 16.199 1.00 92.38 103 ARG A N 1
ATOM 816 C CA . ARG A 1 103 ? -16.288 11.370 16.623 1.00 92.38 103 ARG A CA 1
ATOM 817 C C . ARG A 1 103 ? -17.221 10.405 17.348 1.00 92.38 103 ARG A C 1
ATOM 819 O O . ARG A 1 103 ? -17.719 10.742 18.418 1.00 92.38 103 ARG A O 1
ATOM 826 N N . ASP A 1 104 ? -17.385 9.195 16.821 1.00 92.25 104 ASP A N 1
ATOM 827 C CA . ASP A 1 104 ? -18.272 8.182 17.406 1.00 92.25 104 ASP A CA 1
ATOM 828 C C . ASP A 1 104 ? -17.756 7.658 18.759 1.00 92.25 104 ASP A C 1
ATOM 830 O O . ASP A 1 104 ? -18.536 7.299 19.640 1.00 92.25 104 ASP A O 1
ATOM 834 N N . THR A 1 105 ? -16.432 7.635 18.946 1.00 90.56 105 THR A N 1
ATOM 835 C CA . THR A 1 105 ? -15.772 7.172 20.180 1.00 90.56 105 THR A CA 1
ATOM 836 C C . THR A 1 105 ? -15.446 8.299 21.167 1.00 90.56 105 THR A C 1
ATOM 838 O O . THR A 1 105 ? -14.914 8.028 22.244 1.00 90.56 105 THR A O 1
ATOM 841 N N . GLY A 1 106 ? -15.757 9.557 20.832 1.00 89.06 106 GLY A N 1
ATOM 842 C CA . GLY A 1 106 ? -15.461 10.732 21.661 1.00 89.06 106 GLY A CA 1
ATOM 843 C C . GLY A 1 106 ? -13.971 11.086 21.762 1.00 89.06 106 GLY A C 1
ATOM 844 O O . GLY A 1 106 ? -13.571 11.793 22.688 1.00 89.06 106 GLY A O 1
ATOM 845 N N . LYS A 1 107 ? -13.133 10.590 20.843 1.00 86.62 107 LYS A N 1
ATOM 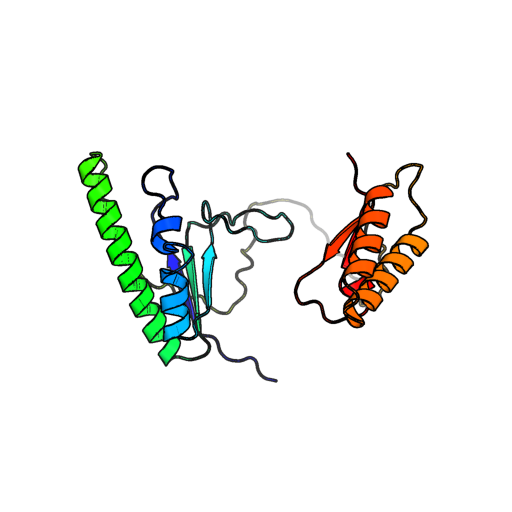846 C CA . LYS A 1 107 ? -11.703 10.925 20.761 1.00 86.62 107 LYS A CA 1
ATOM 847 C C . LYS A 1 107 ? -11.514 12.252 19.999 1.00 86.62 107 LYS A C 1
ATOM 849 O O . LYS A 1 107 ? -12.302 12.548 19.100 1.00 86.62 107 LYS A O 1
ATOM 854 N N . PRO A 1 108 ? -10.480 13.054 20.320 1.00 85.12 108 PRO A N 1
ATOM 855 C CA . PRO A 1 108 ? -10.190 14.282 19.583 1.00 85.12 108 PRO A CA 1
ATOM 856 C C . PRO A 1 108 ? -9.873 13.976 18.115 1.00 85.12 108 PRO A C 1
ATOM 858 O O . PRO A 1 108 ? -9.182 13.002 17.818 1.00 85.12 108 PRO A O 1
ATOM 861 N N . GLU A 1 109 ? -10.382 14.813 17.211 1.00 83.00 109 GLU A N 1
ATOM 862 C CA . GLU A 1 109 ? -10.173 14.677 15.770 1.00 83.00 109 GLU A CA 1
ATOM 863 C C . GLU A 1 109 ? -8.738 15.095 15.409 1.00 83.00 109 GLU A C 1
ATOM 865 O O . GLU A 1 109 ? -8.367 16.248 15.644 1.00 83.00 109 GLU A O 1
ATOM 870 N N . PRO A 1 110 ? -7.904 14.185 14.883 1.00 85.44 110 PRO A N 1
ATOM 871 C CA . PRO A 1 110 ? -6.533 14.518 14.538 1.00 85.44 110 PRO A CA 1
ATOM 872 C C . PRO A 1 110 ? -6.458 15.236 13.189 1.00 85.44 110 PRO A C 1
ATOM 874 O O . PRO A 1 110 ? -7.178 14.909 12.244 1.00 85.44 110 PRO A O 1
ATOM 877 N N . GLU A 1 111 ? -5.529 16.183 13.084 1.00 87.31 111 GLU A N 1
ATOM 878 C CA . GLU A 1 111 ? -5.182 16.844 11.827 1.00 87.31 111 GLU A CA 1
ATOM 879 C C . GLU A 1 111 ? -4.292 15.905 10.994 1.00 87.31 111 GLU A C 1
ATOM 881 O O . GLU A 1 111 ? -3.097 15.751 11.253 1.00 87.31 111 GLU A O 1
ATOM 886 N N . LEU A 1 112 ? -4.900 15.211 10.027 1.00 89.19 112 LEU A N 1
ATOM 887 C CA . LEU A 1 112 ? -4.240 14.237 9.156 1.00 89.19 112 LEU A CA 1
ATOM 888 C C . LEU A 1 112 ? -4.344 14.675 7.700 1.00 89.19 112 LEU A C 1
ATOM 890 O O . LEU A 1 112 ? -5.441 14.909 7.194 1.00 89.19 112 LEU A O 1
ATOM 894 N N . HIS A 1 113 ? -3.195 14.728 7.025 1.00 89.88 113 HIS A N 1
ATOM 895 C CA . HIS A 1 113 ? -3.095 15.111 5.621 1.00 89.88 113 HIS A CA 1
ATOM 896 C C . HIS A 1 113 ? -2.184 14.158 4.855 1.00 89.88 113 HIS A C 1
ATOM 898 O O . HIS A 1 113 ? -1.092 13.799 5.309 1.00 89.88 113 HIS A O 1
ATOM 904 N N . ALA A 1 114 ? -2.620 13.761 3.662 1.00 91.06 114 ALA A N 1
ATOM 905 C CA . ALA A 1 114 ? -1.852 12.890 2.788 1.00 91.06 114 ALA A CA 1
ATOM 906 C C . ALA A 1 114 ? -0.793 13.706 2.035 1.00 91.06 114 ALA A C 1
ATOM 908 O O . ALA A 1 114 ? -1.004 14.124 0.904 1.00 91.06 114 ALA A O 1
ATOM 909 N N . VAL A 1 115 ? 0.356 13.955 2.670 1.00 92.31 115 VAL A N 1
ATOM 910 C CA . VAL A 1 115 ? 1.440 14.737 2.054 1.00 92.31 115 VAL A CA 1
ATOM 911 C C . VAL A 1 115 ? 2.582 13.819 1.604 1.00 92.31 115 VAL A C 1
ATOM 913 O O . VAL A 1 115 ? 3.194 13.149 2.447 1.00 92.31 115 VAL A O 1
ATOM 916 N N . PRO A 1 116 ? 2.929 13.790 0.302 1.00 93.38 116 PRO A N 1
ATOM 917 C CA . PRO A 1 116 ? 4.066 13.023 -0.180 1.00 93.38 116 PRO A CA 1
ATOM 918 C C . PRO A 1 116 ? 5.378 13.675 0.269 1.00 93.38 116 PRO A C 1
ATOM 920 O O . PRO A 1 116 ? 5.688 14.815 -0.072 1.00 93.38 116 PRO A O 1
ATOM 923 N N . GLN A 1 117 ? 6.210 12.918 0.977 1.00 92.94 117 GLN A N 1
ATOM 924 C CA . GLN A 1 117 ? 7.582 13.302 1.293 1.00 92.94 117 GLN A CA 1
ATOM 925 C C . GLN A 1 117 ? 8.530 12.703 0.255 1.00 92.94 117 GLN A C 1
ATOM 927 O O . GLN A 1 117 ? 8.575 11.482 0.060 1.00 92.94 117 GLN A O 1
ATOM 932 N N . LEU A 1 118 ? 9.303 13.558 -0.418 1.00 86.19 118 LEU A N 1
ATOM 933 C CA . LEU A 1 118 ? 10.306 13.115 -1.382 1.00 86.19 118 LEU A CA 1
ATOM 934 C C . LEU A 1 118 ? 11.441 12.395 -0.649 1.00 86.19 118 LEU A C 1
ATOM 936 O O . LEU A 1 118 ? 12.044 12.946 0.269 1.00 86.19 118 LEU A O 1
ATOM 940 N N . VAL A 1 119 ? 11.757 11.172 -1.074 1.00 78.31 119 VAL A N 1
ATOM 941 C CA . VAL A 1 119 ? 12.873 10.418 -0.497 1.00 78.31 119 VAL A CA 1
ATOM 942 C C . VAL A 1 119 ? 14.111 10.710 -1.338 1.00 78.31 119 VAL A C 1
ATOM 944 O O . VAL A 1 119 ? 14.195 10.291 -2.497 1.00 78.31 119 VAL A O 1
ATOM 947 N N . SER A 1 120 ? 15.080 11.441 -0.786 1.00 63.28 120 SER A N 1
ATOM 948 C CA . SER A 1 120 ? 16.373 11.633 -1.443 1.00 63.28 120 SER A CA 1
ATOM 949 C C . SER A 1 120 ? 17.011 10.270 -1.712 1.00 63.28 120 SER A C 1
ATOM 951 O O . SER A 1 120 ? 17.173 9.446 -0.816 1.00 63.28 120 SER A O 1
ATOM 953 N N . GLN A 1 121 ? 17.383 10.003 -2.968 1.00 50.34 121 GLN A N 1
ATOM 954 C CA . GLN A 1 121 ? 18.164 8.818 -3.330 1.00 50.34 121 GLN A CA 1
ATOM 955 C C . GLN A 1 121 ? 19.598 8.970 -2.810 1.00 50.34 121 GLN A C 1
ATOM 957 O O . GLN A 1 121 ? 20.528 9.229 -3.570 1.00 50.34 121 GLN A O 1
ATOM 962 N N . GLY A 1 122 ? 19.790 8.844 -1.502 1.00 42.09 122 GLY A N 1
ATOM 963 C CA . GLY A 1 122 ? 21.087 9.036 -0.880 1.00 42.09 122 GLY A CA 1
ATOM 964 C C . GLY A 1 122 ? 21.090 8.560 0.560 1.00 42.09 122 GLY A C 1
ATOM 965 O O . GLY A 1 122 ? 20.646 9.283 1.425 1.00 42.09 122 GLY A O 1
ATOM 966 N N . ARG A 1 123 ? 21.623 7.351 0.781 1.00 42.22 123 ARG A N 1
ATOM 967 C CA . ARG A 1 123 ? 22.322 6.909 2.002 1.00 42.22 123 ARG A CA 1
ATOM 968 C C . ARG A 1 123 ? 21.949 7.639 3.309 1.00 42.22 123 ARG A C 1
ATOM 970 O O . ARG A 1 123 ? 22.828 8.235 3.919 1.00 42.22 123 ARG A O 1
ATOM 977 N N . ASP A 1 124 ? 20.742 7.453 3.826 1.00 34.91 124 ASP A N 1
ATOM 978 C CA . ASP A 1 124 ? 20.498 7.673 5.255 1.00 34.91 124 ASP A CA 1
ATOM 979 C C . ASP A 1 124 ? 20.957 6.429 6.025 1.00 34.91 124 ASP A C 1
ATOM 981 O O . ASP A 1 124 ? 20.186 5.617 6.529 1.00 34.91 124 ASP A O 1
ATOM 985 N N . ARG A 1 125 ? 22.283 6.250 6.060 1.00 37.28 125 ARG A N 1
ATOM 986 C CA . ARG A 1 125 ? 22.918 5.664 7.235 1.00 37.28 125 ARG A CA 1
ATOM 987 C C . ARG A 1 125 ? 22.880 6.795 8.249 1.00 37.28 125 ARG A C 1
ATOM 989 O O . ARG A 1 125 ? 23.645 7.745 8.099 1.00 37.28 125 ARG A O 1
ATOM 996 N N . ALA A 1 126 ? 21.945 6.719 9.193 1.00 31.66 126 ALA A N 1
ATOM 997 C CA . ALA A 1 126 ? 21.900 7.638 10.317 1.00 31.66 126 ALA A CA 1
ATOM 998 C C . ALA A 1 126 ? 23.323 7.794 10.894 1.00 31.66 126 ALA A C 1
ATOM 1000 O O . ALA A 1 126 ? 24.030 6.786 11.030 1.00 31.66 126 ALA A O 1
ATOM 1001 N N . PRO A 1 127 ? 23.790 9.022 11.162 1.00 35.72 127 PRO A N 1
ATOM 1002 C CA . PRO A 1 127 ? 25.000 9.195 11.936 1.00 35.72 127 PRO A CA 1
ATOM 1003 C C . PRO A 1 127 ? 24.695 8.713 13.358 1.00 35.72 127 PRO A C 1
ATOM 1005 O O . PRO A 1 127 ? 23.785 9.229 14.000 1.00 35.72 127 PRO A O 1
ATOM 1008 N N . ASP A 1 128 ? 25.430 7.704 13.827 1.00 32.12 128 ASP A N 1
ATOM 1009 C CA . ASP A 1 128 ? 25.565 7.419 15.256 1.00 32.12 128 ASP A CA 1
ATOM 1010 C C . ASP A 1 128 ? 26.043 8.712 15.937 1.00 32.12 128 ASP A C 1
ATOM 1012 O O . ASP A 1 128 ? 27.192 9.129 15.762 1.00 32.12 128 ASP A O 1
ATOM 1016 N N . VAL A 1 129 ? 25.142 9.377 16.658 1.00 36.50 129 VAL A N 1
ATOM 1017 C CA . VAL A 1 129 ? 25.443 10.505 17.539 1.00 36.50 129 VAL A CA 1
ATOM 1018 C C . VAL A 1 129 ? 25.007 10.136 18.950 1.00 36.50 129 VAL A C 1
ATOM 1020 O O . VAL A 1 129 ? 23.820 9.988 19.196 1.00 36.50 129 VAL A O 1
ATOM 1023 N N . ASP A 1 130 ? 26.003 9.907 19.809 1.00 33.03 130 ASP A N 1
ATOM 1024 C CA . ASP A 1 130 ? 26.080 10.141 21.267 1.00 33.03 130 ASP A CA 1
ATOM 1025 C C . ASP A 1 130 ? 27.204 9.235 21.831 1.00 33.03 130 ASP A C 1
ATOM 1027 O O . ASP A 1 130 ? 27.263 8.056 21.506 1.00 33.03 130 ASP A O 1
ATOM 1031 N N . ALA A 1 131 ? 28.174 9.647 22.653 1.00 30.91 131 ALA A N 1
ATOM 1032 C CA . ALA A 1 131 ? 28.444 10.901 23.347 1.00 30.91 131 ALA A CA 1
ATOM 1033 C C . ALA A 1 131 ? 29.928 10.940 23.829 1.00 30.91 131 ALA A C 1
ATOM 1035 O O . ALA A 1 131 ? 30.593 9.911 23.942 1.00 30.91 131 ALA A O 1
ATOM 1036 N N . ALA A 1 132 ? 30.415 12.159 24.088 1.00 28.55 132 ALA A N 1
ATOM 1037 C CA . ALA A 1 132 ? 31.727 12.641 24.580 1.00 28.55 132 ALA A CA 1
ATOM 1038 C C . ALA A 1 132 ? 32.434 11.802 25.695 1.00 28.55 132 ALA A C 1
ATOM 1040 O O . ALA A 1 132 ? 31.770 11.393 26.638 1.00 28.55 132 ALA A O 1
ATOM 1041 N N . SER A 1 133 ? 33.729 11.415 25.579 1.00 30.84 133 SER A N 1
ATOM 1042 C CA . SER A 1 133 ? 35.034 12.097 25.916 1.00 30.84 133 SER A CA 1
ATOM 1043 C C . SER A 1 133 ? 35.421 12.118 27.425 1.00 30.84 133 SER A C 1
ATOM 1045 O O . SER A 1 133 ? 34.494 12.088 28.227 1.00 30.84 133 SER A O 1
ATOM 1047 N N . PRO A 1 134 ? 36.711 12.272 27.874 1.00 42.59 134 PRO A N 1
ATOM 1048 C CA . PRO A 1 134 ? 37.992 12.503 27.154 1.00 42.59 134 PRO A CA 1
ATOM 1049 C C . PRO A 1 134 ? 39.261 11.749 27.696 1.00 42.59 134 PRO A C 1
ATOM 1051 O O . PRO A 1 134 ? 39.215 11.030 28.688 1.00 42.59 134 PRO A O 1
ATOM 1054 N N . VAL A 1 135 ? 40.421 12.071 27.083 1.00 28.69 135 VAL A N 1
ATOM 1055 C CA . VAL A 1 135 ? 41.818 12.139 27.612 1.00 28.69 135 VAL A CA 1
ATOM 1056 C C . VAL A 1 135 ? 42.822 11.107 27.069 1.00 28.69 135 VAL A C 1
ATOM 1058 O O . VAL A 1 135 ? 42.690 9.909 27.284 1.00 28.69 135 VAL A O 1
ATOM 1061 N N . GLY A 1 136 ? 43.919 11.616 26.484 1.00 26.72 136 GLY A N 1
ATOM 1062 C CA . GLY A 1 136 ? 45.217 10.923 26.457 1.00 26.72 136 GLY A CA 1
ATOM 1063 C C . GLY A 1 136 ? 46.047 11.132 25.189 1.00 26.72 136 GLY A C 1
ATOM 1064 O O . GLY A 1 136 ? 45.739 10.574 24.147 1.00 26.72 136 GLY A O 1
ATOM 1065 N N . GLN A 1 137 ? 47.107 11.930 25.294 1.00 26.25 137 GLN A N 1
ATOM 1066 C CA . GLN A 1 137 ? 48.063 12.297 24.243 1.00 26.25 137 GLN A CA 1
ATOM 1067 C C . GLN A 1 137 ? 48.960 11.122 23.808 1.00 26.25 137 GLN A C 1
ATOM 1069 O O . GLN A 1 137 ? 49.348 10.316 24.649 1.00 26.25 137 GLN A O 1
ATOM 1074 N N . SER A 1 138 ? 49.373 11.088 22.536 1.00 27.20 138 SER A N 1
ATOM 1075 C CA . SER A 1 138 ? 50.787 11.101 22.089 1.00 27.20 138 SER A CA 1
ATOM 1076 C C . SER A 1 138 ? 50.980 10.499 20.691 1.00 27.20 138 SER A C 1
ATOM 1078 O O . SER A 1 138 ? 50.328 9.546 20.270 1.00 27.20 138 SER A O 1
ATOM 1080 N N . GLU A 1 139 ? 51.872 11.159 19.964 1.00 28.38 139 GLU A N 1
ATOM 1081 C CA . GLU A 1 139 ? 52.334 10.915 18.606 1.00 28.38 139 GLU A CA 1
ATOM 1082 C C . GLU A 1 139 ? 53.209 9.655 18.527 1.00 28.38 139 GLU A C 1
ATOM 1084 O O . GLU A 1 139 ? 54.097 9.512 19.353 1.00 28.38 139 GLU A O 1
ATOM 1089 N N . GLU A 1 140 ? 53.088 8.827 17.480 1.00 27.95 140 GLU A N 1
ATOM 1090 C CA . GLU A 1 140 ? 54.291 8.346 16.784 1.00 27.95 140 GLU A CA 1
ATOM 1091 C C . GLU A 1 140 ? 53.992 7.816 15.375 1.00 27.95 140 GLU A C 1
ATOM 1093 O O . GLU A 1 140 ? 53.124 6.979 15.122 1.00 27.95 140 GLU A O 1
ATOM 1098 N N . SER A 1 141 ? 54.775 8.324 14.430 1.00 27.78 141 SER A N 1
ATOM 1099 C CA . SER A 1 141 ? 54.883 7.851 13.058 1.00 27.78 141 SER A CA 1
ATOM 1100 C C . SER A 1 141 ? 55.348 6.392 12.990 1.00 27.78 141 SER A C 1
ATOM 1102 O O . SER A 1 141 ? 56.335 6.056 13.632 1.00 27.78 141 SER A O 1
ATOM 1104 N N . ARG A 1 142 ? 54.804 5.593 12.054 1.00 28.69 142 ARG A N 1
ATOM 1105 C CA . ARG A 1 142 ? 55.561 4.939 10.952 1.00 28.69 142 ARG A CA 1
ATOM 1106 C C . ARG A 1 142 ? 54.812 3.757 10.310 1.00 28.69 142 ARG A C 1
ATOM 1108 O O . ARG A 1 142 ? 54.506 2.758 10.938 1.00 28.69 142 ARG A O 1
ATOM 1115 N N . ARG A 1 143 ? 54.761 3.840 8.973 1.00 29.92 143 ARG A N 1
ATOM 1116 C CA . ARG A 1 143 ? 54.955 2.757 7.984 1.00 29.92 143 ARG A CA 1
ATOM 1117 C C . ARG A 1 143 ? 53.803 1.774 7.701 1.00 29.92 143 ARG A C 1
ATOM 1119 O O . ARG A 1 143 ? 53.543 0.825 8.417 1.00 29.92 143 ARG A O 1
ATOM 1126 N N . ARG A 1 144 ? 53.292 1.939 6.470 1.00 31.95 144 ARG A N 1
ATOM 1127 C CA . ARG A 1 144 ? 53.071 0.904 5.437 1.00 31.95 144 ARG A CA 1
ATOM 1128 C C . ARG A 1 144 ? 52.464 -0.426 5.906 1.00 31.95 144 ARG A C 1
ATOM 1130 O O . ARG A 1 144 ? 53.173 -1.348 6.284 1.00 31.95 144 ARG A O 1
ATOM 1137 N N . GLY A 1 145 ? 51.182 -0.594 5.598 1.00 28.12 145 GLY A N 1
ATOM 1138 C CA . GLY A 1 145 ? 50.564 -1.904 5.424 1.00 28.12 145 GLY A CA 1
ATOM 1139 C C . GLY A 1 145 ? 49.406 -1.825 4.436 1.00 28.12 145 GLY A C 1
ATOM 1140 O O . GLY A 1 145 ? 48.311 -1.411 4.796 1.00 28.12 145 GLY A O 1
ATOM 1141 N N . ARG A 1 146 ? 49.640 -2.226 3.179 1.00 38.75 146 ARG A N 1
ATOM 1142 C CA . ARG A 1 146 ? 48.578 -2.599 2.230 1.00 38.75 146 ARG A CA 1
ATOM 1143 C C . ARG A 1 146 ? 47.690 -3.642 2.918 1.00 38.75 146 ARG A C 1
ATOM 1145 O O . ARG A 1 146 ? 48.122 -4.781 3.074 1.00 38.75 146 ARG A O 1
ATOM 1152 N N . ARG A 1 147 ? 46.466 -3.286 3.317 1.00 30.00 147 ARG A N 1
ATOM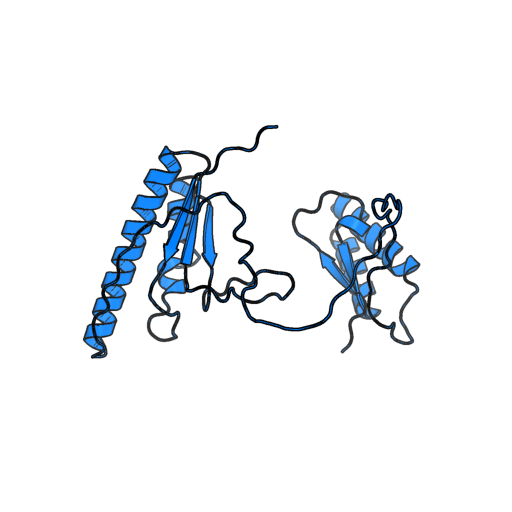 1153 C CA . ARG A 1 147 ? 45.492 -4.270 3.800 1.00 30.00 147 ARG A CA 1
ATOM 1154 C C . ARG A 1 147 ? 44.683 -4.807 2.628 1.00 30.00 147 ARG A C 1
ATOM 1156 O O . ARG A 1 147 ? 43.977 -4.085 1.931 1.00 30.00 147 ARG A O 1
ATOM 1163 N N . ALA A 1 148 ? 44.902 -6.093 2.394 1.00 32.34 148 ALA A N 1
ATOM 1164 C CA . ALA A 1 148 ? 44.320 -6.895 1.345 1.00 32.34 148 ALA A CA 1
ATOM 1165 C C . ALA A 1 148 ? 42.799 -7.042 1.499 1.00 32.34 148 ALA A C 1
ATOM 1167 O O . ALA A 1 148 ? 42.259 -7.161 2.596 1.00 32.34 148 ALA A O 1
ATOM 1168 N N . ARG A 1 149 ? 42.138 -7.098 0.345 1.00 35.12 149 ARG A N 1
ATOM 1169 C CA . ARG A 1 149 ? 40.780 -7.603 0.124 1.00 35.12 149 ARG A CA 1
ATOM 1170 C C . ARG A 1 149 ? 40.647 -8.996 0.776 1.00 35.12 149 ARG A C 1
ATOM 1172 O O . ARG A 1 149 ? 41.476 -9.849 0.445 1.00 35.12 149 ARG A O 1
ATOM 1179 N N . PRO A 1 150 ? 39.659 -9.280 1.648 1.00 33.03 150 PRO A N 1
ATOM 1180 C CA . PRO A 1 150 ? 39.498 -10.633 2.161 1.00 33.03 150 PRO A CA 1
ATOM 1181 C C . PRO A 1 150 ? 39.082 -11.549 1.006 1.00 33.03 150 PRO A C 1
ATOM 1183 O O . PRO A 1 150 ? 38.109 -11.296 0.290 1.00 33.03 150 PRO A O 1
ATOM 1186 N N . LYS A 1 151 ? 39.892 -12.586 0.782 1.00 36.22 151 LYS A N 1
ATOM 1187 C CA . LYS A 1 151 ? 39.570 -13.701 -0.101 1.00 36.22 151 LYS A CA 1
ATOM 1188 C C . LYS A 1 151 ? 38.583 -14.633 0.608 1.00 36.22 151 LYS A C 1
ATOM 1190 O O . LYS A 1 151 ? 38.649 -14.821 1.816 1.00 36.22 151 LYS A O 1
ATOM 1195 N N . ARG A 1 152 ? 37.693 -15.184 -0.220 1.00 35.38 152 ARG A N 1
ATOM 1196 C CA . ARG A 1 152 ? 36.816 -16.352 -0.049 1.00 35.38 152 ARG A CA 1
ATOM 1197 C C . ARG A 1 152 ? 37.213 -17.321 1.074 1.00 35.38 152 ARG A C 1
ATOM 1199 O O . ARG A 1 152 ? 38.368 -17.727 1.132 1.00 35.38 152 ARG A O 1
ATOM 1206 N N . GLY A 1 153 ? 36.209 -17.784 1.826 1.00 38.44 153 GLY A N 1
ATOM 1207 C CA . GLY A 1 153 ? 36.298 -19.020 2.614 1.00 38.44 153 GLY A CA 1
ATOM 1208 C C . GLY A 1 153 ? 36.060 -18.903 4.121 1.00 38.44 153 GLY A C 1
ATOM 1209 O O . GLY A 1 153 ? 36.451 -19.813 4.839 1.00 38.44 153 GLY A O 1
ATOM 1210 N N . ALA A 1 154 ? 35.447 -17.827 4.626 1.00 34.59 154 ALA A N 1
ATOM 1211 C CA . ALA A 1 154 ? 35.027 -17.798 6.027 1.00 34.59 154 ALA A CA 1
ATOM 1212 C C . ALA A 1 154 ? 33.871 -18.792 6.222 1.00 34.59 154 ALA A C 1
ATOM 1214 O O . ALA A 1 154 ? 32.782 -18.585 5.684 1.00 34.59 154 ALA A O 1
ATOM 1215 N N . ALA A 1 155 ? 34.141 -19.883 6.944 1.00 41.88 155 ALA A N 1
ATOM 1216 C CA . ALA A 1 155 ? 33.130 -20.814 7.416 1.00 41.88 155 ALA A CA 1
ATOM 1217 C C . ALA A 1 155 ? 32.053 -20.013 8.153 1.00 41.88 155 ALA A C 1
ATOM 1219 O O . ALA A 1 155 ? 32.325 -19.373 9.167 1.00 41.88 155 ALA A O 1
ATOM 1220 N N . VAL A 1 156 ? 30.854 -19.985 7.575 1.00 52.19 156 VAL A N 1
ATOM 1221 C CA . VAL A 1 156 ? 29.676 -19.395 8.208 1.00 52.19 156 VAL A CA 1
ATOM 1222 C C . VAL A 1 156 ? 29.479 -20.159 9.515 1.00 52.19 156 VAL A C 1
ATOM 1224 O O . VAL A 1 156 ? 29.484 -21.390 9.494 1.00 52.19 156 VAL A O 1
ATOM 1227 N N . ASP A 1 157 ? 29.381 -19.462 10.644 1.00 49.97 157 ASP A N 1
ATOM 1228 C CA . ASP A 1 157 ? 29.102 -20.079 11.941 1.00 49.97 157 ASP A CA 1
ATOM 1229 C C . ASP A 1 157 ? 27.710 -20.732 11.882 1.00 49.97 157 ASP A C 1
ATOM 1231 O O . ASP A 1 157 ? 26.680 -20.067 11.977 1.00 49.97 157 ASP A O 1
ATOM 1235 N N . ARG A 1 158 ? 27.677 -22.036 11.583 1.00 58.44 158 ARG A N 1
ATOM 1236 C CA . ARG A 1 158 ? 26.453 -22.817 11.325 1.00 58.44 158 ARG A CA 1
ATOM 1237 C C . ARG A 1 158 ? 25.847 -23.405 12.613 1.00 58.44 158 ARG A C 1
ATOM 1239 O O . ARG A 1 158 ? 24.867 -24.146 12.529 1.00 58.44 158 ARG A O 1
ATOM 1246 N N . GLY A 1 159 ? 26.383 -23.037 13.784 1.00 54.00 159 GLY A N 1
ATOM 1247 C CA . GLY A 1 159 ? 25.989 -23.537 15.105 1.00 54.00 159 GLY A CA 1
ATOM 1248 C C . GLY A 1 159 ? 26.708 -24.833 15.505 1.00 54.00 159 GLY A C 1
ATOM 1249 O O . GLY A 1 159 ? 27.250 -25.544 14.658 1.00 54.00 159 GLY A O 1
ATOM 1250 N N . SER A 1 160 ? 26.735 -25.152 16.807 1.00 52.94 160 SER A N 1
ATOM 1251 C CA . SER A 1 160 ? 27.384 -26.380 17.299 1.00 52.94 160 SER A CA 1
ATOM 1252 C C . SER A 1 160 ? 26.567 -27.622 16.903 1.00 52.94 160 SER A C 1
ATOM 1254 O O . SER A 1 160 ? 25.364 -27.641 17.199 1.00 52.94 160 SER A O 1
ATOM 1256 N N . PRO A 1 161 ? 27.192 -28.637 16.278 1.00 50.78 161 PRO A N 1
ATOM 1257 C CA . PRO A 1 161 ? 26.501 -29.803 15.736 1.00 50.78 161 PRO A CA 1
ATOM 1258 C C . PRO A 1 161 ? 25.942 -30.710 16.852 1.00 50.78 161 PRO A C 1
ATOM 1260 O O . PRO A 1 161 ? 26.664 -30.996 17.810 1.00 50.78 161 PRO A O 1
ATOM 1263 N N . PRO A 1 162 ? 24.682 -31.179 16.759 1.00 54.31 162 PRO A N 1
ATOM 1264 C CA . PRO A 1 162 ? 24.175 -32.249 17.620 1.00 54.31 162 PRO A CA 1
ATOM 1265 C C . PRO A 1 162 ? 24.917 -33.581 17.363 1.00 54.31 162 PRO A C 1
ATOM 1267 O O . PRO A 1 162 ? 25.458 -33.778 16.276 1.00 54.31 162 PRO A O 1
ATOM 1270 N N . PRO A 1 163 ? 24.936 -34.527 18.325 1.00 55.34 163 PRO A N 1
ATOM 1271 C CA . PRO A 1 163 ? 25.728 -35.766 18.244 1.00 55.34 163 PRO A CA 1
ATOM 1272 C C . PRO A 1 163 ? 25.350 -36.726 17.096 1.00 55.34 163 PRO A C 1
ATOM 1274 O O . PRO A 1 163 ? 26.104 -37.650 16.813 1.00 55.34 163 PRO A O 1
ATOM 1277 N N . LEU A 1 164 ? 24.217 -36.500 16.420 1.00 52.59 164 LEU A N 1
ATOM 1278 C CA . LEU A 1 164 ? 23.762 -37.235 15.228 1.00 52.59 164 LEU A CA 1
ATOM 1279 C C . LEU A 1 164 ? 23.881 -36.426 13.919 1.00 52.59 164 LEU A C 1
ATOM 1281 O O . LEU A 1 164 ? 23.365 -36.851 12.886 1.00 52.59 164 LEU A O 1
ATOM 1285 N N . ALA A 1 165 ? 24.527 -35.257 13.940 1.00 54.41 165 ALA A N 1
ATOM 1286 C CA . ALA A 1 165 ? 24.639 -34.416 12.756 1.00 54.41 165 ALA A CA 1
ATOM 1287 C C . ALA A 1 165 ? 25.573 -35.045 11.702 1.00 54.41 165 ALA A C 1
ATOM 1289 O O . ALA A 1 165 ? 26.734 -35.330 12.014 1.00 54.41 165 ALA A O 1
ATOM 1290 N N . PRO A 1 166 ? 25.116 -35.223 10.449 1.00 60.25 166 PRO A N 1
ATOM 1291 C CA . PRO A 1 166 ? 25.989 -35.626 9.355 1.00 60.25 166 PRO A CA 1
ATOM 1292 C C . PRO A 1 166 ? 27.066 -34.554 9.101 1.00 60.25 166 PRO A C 1
ATOM 1294 O O . PRO A 1 166 ? 26.828 -33.365 9.345 1.00 60.25 166 PRO A O 1
ATOM 1297 N N . PRO A 1 167 ? 28.256 -34.940 8.607 1.00 72.06 167 PRO A N 1
ATOM 1298 C CA . PRO A 1 167 ? 29.334 -34.000 8.321 1.00 72.06 167 PRO A CA 1
ATOM 1299 C C . PRO A 1 167 ? 28.871 -32.919 7.337 1.00 72.06 167 PRO A C 1
ATOM 1301 O O . PRO A 1 167 ? 28.065 -33.169 6.440 1.00 72.06 167 PRO A O 1
ATOM 1304 N N . SER A 1 168 ? 29.416 -31.706 7.464 1.00 65.62 168 SER A N 1
ATOM 1305 C CA . SER A 1 168 ? 29.028 -30.557 6.633 1.00 65.62 168 SER A CA 1
ATOM 1306 C C . SER A 1 168 ? 29.154 -30.813 5.126 1.00 65.62 168 SER A C 1
ATOM 1308 O O . SER A 1 168 ? 28.398 -30.229 4.355 1.00 65.62 168 SER A O 1
ATOM 1310 N N . GLU A 1 169 ? 30.057 -31.707 4.707 1.00 70.94 169 GLU A N 1
ATOM 1311 C CA . GLU A 1 169 ? 30.171 -32.166 3.316 1.00 70.94 169 GLU A CA 1
ATOM 1312 C C . GLU A 1 169 ? 28.926 -32.910 2.819 1.00 70.94 169 GLU A C 1
ATOM 1314 O O . GLU A 1 169 ? 28.534 -32.749 1.666 1.00 70.94 169 GLU A O 1
ATOM 1319 N N . GLU A 1 170 ? 28.291 -33.728 3.658 1.00 72.94 170 GLU A N 1
ATOM 1320 C CA . GLU A 1 170 ? 27.086 -34.468 3.276 1.00 72.94 170 GLU A CA 1
ATOM 1321 C C . GLU A 1 170 ? 25.894 -33.518 3.136 1.00 72.94 170 GLU A C 1
ATOM 1323 O O . GLU A 1 170 ? 25.130 -33.610 2.176 1.00 72.94 170 GLU A O 1
ATOM 1328 N N . ILE A 1 171 ? 25.795 -32.535 4.031 1.00 75.19 171 ILE A N 1
ATOM 1329 C CA . ILE A 1 171 ? 24.768 -31.491 3.969 1.00 75.19 171 ILE A CA 1
ATOM 1330 C C . ILE A 1 171 ? 24.917 -30.664 2.688 1.00 75.19 171 ILE A C 1
ATOM 1332 O O . ILE A 1 171 ? 23.929 -30.398 2.004 1.00 75.19 171 ILE A O 1
ATOM 1336 N N . GLU A 1 172 ? 26.145 -30.296 2.319 1.00 73.81 172 GLU A N 1
ATOM 1337 C CA . GLU A 1 172 ? 26.417 -29.572 1.074 1.00 73.81 172 GLU A CA 1
ATOM 1338 C C . GLU A 1 172 ? 26.079 -30.410 -0.169 1.00 73.81 172 GLU A C 1
ATOM 1340 O O . GLU A 1 172 ? 25.412 -29.904 -1.073 1.00 73.81 172 GLU A O 1
ATOM 1345 N N . ARG A 1 173 ? 26.406 -31.711 -0.178 1.00 79.31 173 ARG A N 1
ATOM 1346 C CA . ARG A 1 173 ? 25.999 -32.639 -1.252 1.00 79.31 173 ARG A CA 1
ATOM 1347 C C . ARG A 1 173 ? 24.478 -32.742 -1.386 1.00 79.31 173 ARG A C 1
ATOM 1349 O O . ARG A 1 173 ? 23.968 -32.763 -2.504 1.00 79.31 173 ARG A O 1
ATOM 1356 N N . MET A 1 174 ? 23.747 -32.781 -0.272 1.00 79.62 174 MET A N 1
ATOM 1357 C CA . MET A 1 174 ? 22.281 -32.808 -0.277 1.00 79.62 174 MET A CA 1
ATOM 1358 C C . MET A 1 174 ? 21.689 -31.483 -0.775 1.00 79.62 174 MET A C 1
ATOM 1360 O O . MET A 1 174 ? 20.755 -31.491 -1.573 1.00 79.62 174 MET A O 1
ATOM 1364 N N . VAL A 1 175 ? 22.248 -30.337 -0.379 1.00 80.56 175 VAL A N 1
ATOM 1365 C CA . VAL A 1 175 ? 21.829 -29.022 -0.897 1.00 80.56 175 VAL A CA 1
ATOM 1366 C C . VAL A 1 175 ? 22.036 -28.929 -2.409 1.00 80.56 175 VAL A C 1
ATOM 1368 O O . VAL A 1 175 ? 21.144 -28.468 -3.126 1.00 80.56 175 VAL A O 1
ATOM 1371 N N . ASP A 1 176 ? 23.171 -29.409 -2.913 1.00 79.62 176 ASP A N 1
ATOM 1372 C CA . ASP A 1 176 ? 23.446 -29.437 -4.348 1.00 79.62 176 ASP A CA 1
ATOM 1373 C C . ASP A 1 176 ? 22.504 -30.389 -5.095 1.00 79.62 176 ASP A C 1
ATOM 1375 O O . ASP A 1 176 ? 21.927 -29.989 -6.108 1.00 79.62 176 ASP A O 1
ATOM 1379 N N . ALA A 1 177 ? 22.250 -31.590 -4.563 1.00 81.94 177 ALA A N 1
ATOM 1380 C CA . ALA A 1 177 ? 21.282 -32.534 -5.128 1.00 81.94 177 ALA A CA 1
ATOM 1381 C C . AL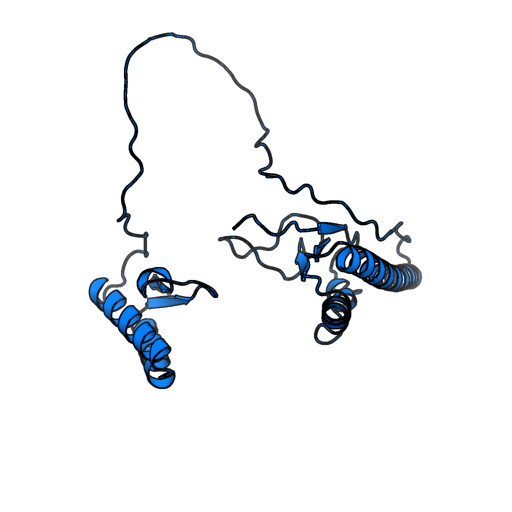A A 1 177 ? 19.859 -31.949 -5.170 1.00 81.94 177 ALA A C 1
ATOM 1383 O O . ALA A 1 177 ? 19.164 -32.065 -6.179 1.00 81.94 177 ALA A O 1
ATOM 1384 N N . ARG A 1 178 ? 19.438 -31.231 -4.120 1.00 80.88 178 ARG A N 1
ATOM 1385 C CA . ARG A 1 178 ? 18.147 -30.526 -4.083 1.00 80.88 178 ARG A CA 1
ATOM 1386 C C . ARG A 1 178 ? 18.073 -29.429 -5.141 1.00 80.88 178 ARG A C 1
ATOM 1388 O O . ARG A 1 178 ? 17.039 -29.225 -5.773 1.00 80.88 178 ARG A O 1
ATOM 1395 N N . ASN A 1 179 ? 19.155 -28.677 -5.313 1.00 76.00 179 ASN A N 1
ATOM 1396 C CA . ASN A 1 179 ? 19.223 -27.599 -6.293 1.00 76.00 179 ASN A CA 1
ATOM 1397 C C . ASN A 1 179 ? 19.263 -28.129 -7.732 1.00 76.00 179 ASN A C 1
ATOM 1399 O O . ASN A 1 179 ? 18.667 -27.515 -8.617 1.00 76.00 179 ASN A O 1
ATOM 1403 N N . GLU A 1 180 ? 19.885 -29.285 -7.958 1.00 78.38 180 GLU A N 1
ATOM 1404 C CA . GLU A 1 180 ? 19.795 -30.035 -9.211 1.00 78.38 180 GLU A CA 1
ATOM 1405 C C . GLU A 1 180 ? 18.361 -30.511 -9.470 1.00 78.38 180 GLU A C 1
ATOM 1407 O O . GLU A 1 180 ? 17.813 -30.239 -10.536 1.00 78.38 180 GLU A O 1
ATOM 1412 N N . ALA A 1 181 ? 17.704 -31.112 -8.474 1.00 82.38 181 ALA A N 1
ATOM 1413 C CA . ALA A 1 181 ? 16.313 -31.549 -8.578 1.00 82.38 181 ALA A CA 1
ATOM 1414 C C . ALA A 1 181 ? 15.376 -30.379 -8.929 1.00 82.38 181 ALA A C 1
ATOM 1416 O O . ALA A 1 181 ? 14.552 -30.490 -9.835 1.00 82.38 181 ALA A O 1
ATOM 1417 N N . ARG A 1 182 ? 15.569 -29.204 -8.308 1.00 74.12 182 ARG A N 1
ATOM 1418 C CA . ARG A 1 182 ? 14.858 -27.966 -8.680 1.00 74.12 182 ARG A CA 1
ATOM 1419 C C . ARG A 1 182 ? 15.159 -27.519 -10.113 1.00 74.12 182 ARG A C 1
ATOM 1421 O O . ARG A 1 182 ? 14.244 -27.066 -10.794 1.00 74.12 182 ARG A O 1
ATOM 1428 N N . ARG A 1 183 ? 16.410 -27.635 -10.581 1.00 75.75 183 ARG A N 1
ATOM 1429 C CA . ARG A 1 183 ? 16.795 -27.299 -11.968 1.00 75.75 183 ARG A CA 1
ATOM 1430 C C . ARG A 1 183 ? 16.148 -28.238 -12.985 1.00 75.75 183 ARG A C 1
ATOM 1432 O O . ARG A 1 183 ? 15.828 -27.806 -14.086 1.00 75.75 183 ARG A O 1
ATOM 1439 N N . GLN A 1 184 ? 15.927 -29.488 -12.597 1.00 80.50 184 GLN A N 1
ATOM 1440 C CA . GLN A 1 184 ? 15.259 -30.512 -13.398 1.00 80.50 184 GLN A CA 1
ATOM 1441 C C . GLN A 1 184 ? 13.729 -30.508 -13.226 1.00 80.50 184 GLN A C 1
ATOM 1443 O O . GLN A 1 184 ? 13.059 -31.396 -13.745 1.00 80.50 184 GLN A O 1
ATOM 1448 N N . CYS A 1 185 ? 13.161 -29.534 -12.500 1.00 76.38 185 CYS A N 1
ATOM 1449 C CA . CYS A 1 185 ? 11.737 -29.468 -12.138 1.00 76.38 185 CYS A CA 1
ATOM 1450 C C . CYS A 1 185 ? 11.215 -30.711 -11.384 1.00 76.38 185 CYS A C 1
ATOM 1452 O O . CYS A 1 185 ? 10.007 -30.940 -11.313 1.00 76.38 185 CYS A O 1
ATOM 1454 N N . ASN A 1 186 ? 12.107 -31.500 -10.784 1.00 82.69 186 ASN A N 1
ATOM 1455 C CA . ASN A 1 186 ? 11.773 -32.650 -9.955 1.00 82.69 186 ASN A CA 1
ATOM 1456 C C . ASN A 1 186 ? 11.534 -32.197 -8.506 1.00 82.69 186 ASN A C 1
ATOM 1458 O O . ASN A 1 186 ? 12.382 -32.342 -7.623 1.00 82.69 186 ASN A O 1
ATOM 1462 N N . PHE A 1 187 ? 10.369 -31.592 -8.275 1.00 78.56 187 PHE A N 1
ATOM 1463 C CA . PHE A 1 187 ? 10.000 -31.045 -6.965 1.00 78.56 187 PHE A CA 1
ATOM 1464 C C . PHE A 1 187 ? 9.800 -32.127 -5.897 1.00 78.56 187 PHE A C 1
ATOM 1466 O O . PHE A 1 187 ? 10.098 -31.882 -4.734 1.00 78.56 187 PHE A O 1
ATOM 1473 N N . VAL A 1 188 ? 9.382 -33.333 -6.295 1.00 81.19 188 VAL A N 1
ATOM 1474 C CA . VAL A 1 188 ? 9.205 -34.477 -5.385 1.00 81.19 188 VAL A CA 1
ATOM 1475 C C . VAL A 1 188 ? 10.540 -34.882 -4.756 1.00 81.19 188 VAL A C 1
ATOM 1477 O O . VAL A 1 188 ? 10.634 -35.036 -3.539 1.00 81.19 188 VAL A O 1
ATOM 1480 N N . GLU A 1 189 ? 11.595 -34.994 -5.566 1.00 74.50 189 GLU A N 1
ATOM 1481 C CA . GLU A 1 189 ? 12.934 -35.313 -5.063 1.00 74.50 189 GLU A CA 1
ATOM 1482 C C . GLU A 1 189 ? 13.528 -34.151 -4.249 1.00 74.50 189 GLU A C 1
ATOM 1484 O O . GLU A 1 189 ? 14.162 -34.368 -3.217 1.00 74.50 189 GLU A O 1
ATOM 1489 N N . ALA A 1 190 ? 13.266 -32.900 -4.645 1.00 78.62 190 ALA A N 1
ATOM 1490 C CA . ALA A 1 190 ? 13.686 -31.730 -3.872 1.00 78.62 190 ALA A CA 1
ATOM 1491 C C . ALA A 1 190 ? 13.057 -31.695 -2.463 1.00 78.62 190 ALA A C 1
ATOM 1493 O O . ALA A 1 190 ? 13.758 -31.407 -1.487 1.00 78.62 190 ALA A O 1
ATOM 1494 N N . ASP A 1 191 ? 11.767 -32.020 -2.340 1.00 81.50 191 ASP A N 1
ATOM 1495 C CA . ASP A 1 191 ? 11.064 -32.079 -1.054 1.00 81.50 191 ASP A CA 1
ATOM 1496 C C . ASP A 1 191 ? 11.537 -33.253 -0.192 1.00 81.50 191 ASP A C 1
ATOM 1498 O O . ASP A 1 191 ? 11.749 -33.084 1.011 1.00 81.50 191 ASP A O 1
ATOM 1502 N N . ARG A 1 192 ? 11.813 -34.413 -0.801 1.00 86.25 192 ARG A N 1
ATOM 1503 C CA . ARG A 1 192 ? 12.410 -35.562 -0.104 1.00 86.25 192 ARG A CA 1
ATOM 1504 C C . ARG A 1 192 ? 13.758 -35.206 0.522 1.00 86.25 192 ARG A C 1
ATOM 1506 O O . ARG A 1 192 ? 14.014 -35.521 1.685 1.00 86.25 192 ARG A O 1
ATOM 1513 N N . ILE A 1 193 ? 14.616 -34.518 -0.230 1.00 85.38 193 ILE A N 1
ATOM 1514 C CA . ILE A 1 193 ? 15.930 -34.085 0.257 1.00 85.38 193 ILE A CA 1
ATOM 1515 C C . ILE A 1 193 ? 15.780 -33.049 1.380 1.00 85.38 193 ILE A C 1
ATOM 1517 O O . ILE A 1 193 ? 16.493 -33.116 2.383 1.00 85.38 193 ILE A O 1
ATOM 1521 N N . ARG A 1 194 ? 14.825 -32.119 1.253 1.00 82.06 194 ARG A N 1
ATOM 1522 C CA . ARG A 1 194 ? 14.502 -31.143 2.303 1.00 82.06 194 ARG A CA 1
ATOM 1523 C C . ARG A 1 194 ? 14.054 -31.834 3.595 1.00 82.06 194 ARG A C 1
ATOM 1525 O O . ARG A 1 194 ? 14.523 -31.454 4.665 1.00 82.06 194 ARG A O 1
ATOM 1532 N N . GLN A 1 195 ? 13.178 -32.833 3.502 1.00 82.88 195 GLN A N 1
ATOM 1533 C CA . GLN A 1 195 ? 12.694 -33.587 4.660 1.00 82.88 195 GLN A CA 1
ATOM 1534 C C . GLN A 1 195 ? 13.823 -34.384 5.321 1.00 82.88 195 GLN A C 1
ATOM 1536 O O . GLN A 1 195 ? 13.991 -34.304 6.533 1.00 82.88 195 GLN A O 1
ATOM 1541 N N . SER A 1 196 ? 14.668 -35.046 4.527 1.00 83.31 196 SER A N 1
ATOM 1542 C CA . SER A 1 196 ? 15.805 -35.810 5.051 1.00 83.31 196 SER A CA 1
ATOM 1543 C C . SER A 1 196 ? 16.853 -34.932 5.746 1.00 83.31 196 SER A C 1
ATOM 1545 O O . SER A 1 196 ? 17.489 -35.375 6.699 1.00 83.31 196 SER A O 1
ATOM 1547 N N . LEU A 1 197 ? 17.039 -33.682 5.310 1.00 84.44 197 LEU A N 1
ATOM 1548 C CA . LEU A 1 197 ? 17.876 -32.718 6.030 1.00 84.44 197 LEU A CA 1
ATOM 1549 C C . LEU A 1 197 ? 17.223 -32.270 7.340 1.00 84.44 197 LEU A C 1
ATOM 1551 O O . LEU A 1 197 ? 17.905 -32.183 8.357 1.00 84.44 197 LEU A O 1
ATOM 1555 N N . HIS A 1 198 ? 15.909 -32.054 7.338 1.00 79.62 198 HIS A N 1
ATOM 1556 C CA . HIS A 1 198 ? 15.167 -31.673 8.536 1.00 79.62 198 HIS A CA 1
ATOM 1557 C C . HIS A 1 198 ? 15.204 -32.765 9.618 1.00 79.62 198 HIS A C 1
ATOM 1559 O O . HIS A 1 198 ? 15.498 -32.459 10.769 1.00 79.62 198 HIS A O 1
ATOM 1565 N N . GLU A 1 199 ? 15.011 -34.033 9.241 1.00 78.44 199 GLU A N 1
ATOM 1566 C CA . GLU A 1 199 ? 15.124 -35.200 10.138 1.00 78.44 199 GLU A CA 1
ATOM 1567 C C . GLU A 1 199 ? 16.508 -35.319 10.789 1.00 78.44 199 GLU A C 1
ATOM 1569 O O . GLU A 1 199 ? 16.638 -35.790 11.915 1.00 78.44 199 GLU A O 1
ATOM 1574 N N . ARG A 1 200 ? 17.551 -34.852 10.097 1.00 73.56 200 ARG A N 1
ATOM 1575 C CA . ARG A 1 200 ? 18.936 -34.829 10.591 1.00 73.56 200 ARG A CA 1
ATOM 1576 C C . ARG A 1 200 ? 19.283 -33.549 11.355 1.00 73.56 200 ARG A C 1
ATOM 1578 O O . ARG A 1 200 ? 20.456 -33.283 11.613 1.00 73.56 200 ARG A O 1
ATOM 1585 N N . GLY A 1 201 ? 18.282 -32.734 11.688 1.00 75.94 201 GLY A N 1
ATOM 1586 C CA . GLY A 1 201 ? 18.463 -31.485 12.417 1.00 75.94 201 GLY A CA 1
ATOM 1587 C C . GLY A 1 201 ? 19.102 -30.384 11.573 1.00 75.94 201 GLY A C 1
ATOM 1588 O O . GLY A 1 201 ? 19.855 -29.575 12.103 1.00 75.94 201 GLY A O 1
ATOM 1589 N N . VAL A 1 202 ? 18.840 -30.332 10.265 1.00 78.94 202 VAL A N 1
ATOM 1590 C CA . VAL A 1 202 ? 19.342 -29.286 9.362 1.00 78.94 202 VAL A CA 1
ATOM 1591 C C . VAL A 1 202 ? 18.175 -28.555 8.704 1.00 78.94 202 VAL A C 1
ATOM 1593 O O . VAL A 1 202 ? 17.388 -29.124 7.950 1.00 78.94 202 VAL A O 1
ATOM 1596 N N . ALA A 1 203 ? 18.080 -27.250 8.950 1.00 81.81 203 ALA A N 1
ATOM 1597 C CA . ALA A 1 203 ? 17.092 -26.383 8.323 1.00 81.81 203 ALA A CA 1
ATOM 1598 C C . ALA A 1 203 ? 17.702 -25.647 7.122 1.00 81.81 203 ALA A C 1
ATOM 1600 O O . ALA A 1 203 ? 18.684 -24.913 7.264 1.00 81.81 203 ALA A O 1
ATOM 1601 N N . LEU A 1 204 ? 17.088 -25.818 5.948 1.00 81.19 204 LEU A N 1
ATOM 1602 C CA . LEU A 1 204 ? 17.425 -25.081 4.729 1.00 81.19 204 LEU A CA 1
ATOM 1603 C C . LEU A 1 204 ? 16.682 -23.742 4.662 1.00 81.19 204 LEU A C 1
ATOM 1605 O O . LEU A 1 204 ? 15.471 -23.691 4.876 1.00 81.19 204 LEU A O 1
ATOM 1609 N N . MET A 1 205 ? 17.399 -22.681 4.300 1.00 74.69 205 MET A N 1
ATOM 1610 C CA . MET A 1 205 ? 16.876 -21.347 4.016 1.00 74.69 205 MET A CA 1
ATOM 1611 C C . MET A 1 205 ? 17.133 -20.997 2.553 1.00 74.69 205 MET A C 1
ATOM 1613 O O . MET A 1 205 ? 18.278 -20.960 2.097 1.00 74.69 205 MET A O 1
ATOM 1617 N N . ASP A 1 206 ? 16.056 -20.727 1.824 1.00 71.88 206 ASP A N 1
ATOM 1618 C CA . ASP A 1 206 ? 16.116 -20.279 0.438 1.00 71.88 206 ASP A CA 1
ATOM 1619 C C . ASP A 1 206 ? 15.919 -18.774 0.357 1.00 71.88 206 ASP A C 1
ATOM 1621 O O . ASP A 1 206 ? 14.899 -18.254 0.812 1.00 71.88 206 ASP A O 1
ATOM 1625 N N . GLU A 1 207 ? 16.862 -18.075 -0.271 1.00 58.44 207 GLU A N 1
ATOM 1626 C CA . GLU A 1 207 ? 16.686 -16.661 -0.578 1.00 58.44 207 GLU A CA 1
ATOM 1627 C C . GLU A 1 207 ? 15.985 -16.499 -1.939 1.00 58.44 207 GLU A C 1
ATOM 1629 O O . GLU A 1 207 ? 16.510 -16.927 -2.976 1.00 58.44 207 GLU A O 1
ATOM 1634 N N . PRO A 1 208 ? 14.790 -15.879 -1.993 1.00 49.12 208 PRO A N 1
ATOM 1635 C CA . PRO A 1 208 ? 14.110 -15.644 -3.257 1.00 49.12 208 PRO A CA 1
ATOM 1636 C C . PRO A 1 208 ? 14.888 -14.619 -4.095 1.00 49.12 208 PRO A C 1
ATOM 1638 O O . PRO A 1 208 ? 15.003 -13.450 -3.733 1.00 49.12 208 PRO A O 1
ATOM 1641 N N . GLY A 1 209 ? 15.395 -15.058 -5.252 1.00 54.97 209 GLY A N 1
ATOM 1642 C CA . GLY A 1 209 ? 16.081 -14.204 -6.231 1.00 54.97 209 GLY A CA 1
ATOM 1643 C C . GLY A 1 209 ? 17.597 -14.399 -6.344 1.00 54.97 209 GLY A C 1
ATOM 1644 O O . GLY A 1 209 ? 18.224 -13.710 -7.152 1.00 54.97 209 GLY A O 1
ATOM 1645 N N . GLY A 1 210 ? 18.189 -15.340 -5.600 1.00 55.28 210 GLY A N 1
ATOM 1646 C CA . GLY A 1 210 ? 19.598 -15.712 -5.754 1.00 55.28 210 GLY A CA 1
ATOM 1647 C C . GLY A 1 210 ? 19.872 -16.383 -7.106 1.00 55.28 210 GLY A C 1
ATOM 1648 O O . GLY A 1 210 ? 19.258 -17.392 -7.447 1.00 55.28 210 GLY A O 1
ATOM 1649 N N . ARG A 1 211 ? 20.798 -15.830 -7.897 1.00 47.88 211 ARG A N 1
ATOM 1650 C CA . ARG A 1 211 ? 21.363 -16.486 -9.090 1.00 47.88 211 ARG A CA 1
ATOM 1651 C C . ARG A 1 211 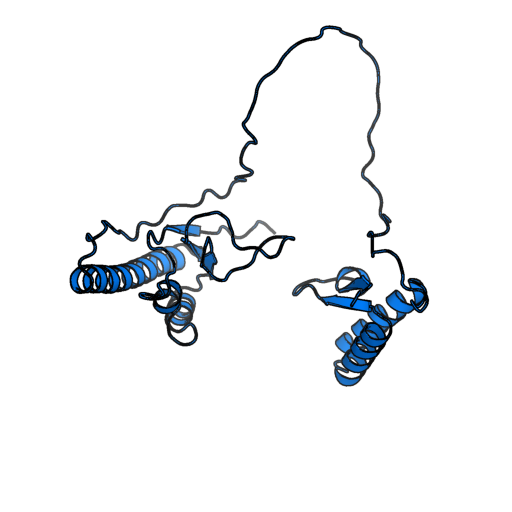? 22.805 -16.876 -8.775 1.00 47.88 211 ARG A C 1
ATOM 1653 O O . ARG A 1 211 ? 23.624 -15.982 -8.588 1.00 47.88 211 ARG A O 1
ATOM 1660 N N . GLY A 1 212 ? 23.105 -18.173 -8.726 1.00 59.12 212 GLY A N 1
ATOM 1661 C CA . GLY A 1 212 ? 24.432 -18.678 -8.353 1.00 59.12 212 GLY A CA 1
ATOM 1662 C C . GLY A 1 212 ? 24.494 -20.202 -8.215 1.00 59.12 212 GLY A C 1
ATOM 1663 O O . GLY A 1 212 ? 23.517 -20.897 -8.509 1.00 59.12 212 GLY A O 1
ATOM 1664 N N . LYS A 1 213 ? 25.653 -20.725 -7.793 1.00 50.38 213 LYS A N 1
ATOM 1665 C CA . LYS A 1 213 ? 25.836 -22.148 -7.435 1.00 50.38 213 LYS A CA 1
ATOM 1666 C C . LYS A 1 213 ? 25.031 -22.490 -6.176 1.00 50.38 213 LYS A C 1
ATOM 1668 O O . LYS A 1 213 ? 24.710 -21.605 -5.398 1.00 50.38 213 LYS A O 1
ATOM 1673 N N . GLY A 1 214 ? 24.692 -23.764 -5.974 1.00 53.22 214 GLY A N 1
ATOM 1674 C CA . GLY A 1 214 ? 23.738 -24.205 -4.948 1.00 53.22 214 GLY A CA 1
ATOM 1675 C C . GLY A 1 214 ? 24.015 -23.698 -3.524 1.00 53.22 214 GLY A C 1
ATOM 1676 O O . GLY A 1 214 ? 23.086 -23.279 -2.835 1.00 53.22 214 GLY A O 1
ATOM 1677 N N . SER A 1 215 ? 25.287 -23.623 -3.130 1.00 48.50 215 SER A N 1
ATOM 1678 C CA . SER A 1 215 ? 25.735 -23.059 -1.847 1.00 48.50 215 SER A CA 1
ATOM 1679 C C . SER A 1 215 ? 25.664 -21.526 -1.743 1.00 48.50 215 SER A C 1
ATOM 1681 O O . SER A 1 215 ? 25.795 -20.984 -0.650 1.00 48.50 215 SER A O 1
ATOM 1683 N N . GLU A 1 216 ? 25.448 -20.822 -2.856 1.00 53.94 216 GLU A N 1
ATOM 1684 C CA . GLU A 1 216 ? 25.243 -19.366 -2.922 1.00 53.94 216 GLU A CA 1
ATOM 1685 C C . GLU A 1 216 ? 23.752 -18.989 -2.864 1.00 53.94 216 GLU A C 1
ATOM 1687 O O . GLU A 1 216 ? 23.428 -17.835 -2.603 1.00 53.94 216 GLU A O 1
ATOM 1692 N N . VAL A 1 217 ? 22.848 -19.943 -3.130 1.00 57.91 217 VAL A N 1
ATOM 1693 C CA . VAL A 1 217 ? 21.390 -19.714 -3.208 1.00 57.91 217 VAL A CA 1
ATOM 1694 C C . VAL A 1 217 ? 20.651 -20.307 -2.004 1.00 57.91 217 VAL A C 1
ATOM 1696 O O . VAL A 1 217 ? 19.606 -19.792 -1.604 1.00 57.91 217 VAL A O 1
ATOM 1699 N N . THR A 1 218 ? 21.196 -21.370 -1.406 1.00 70.19 218 THR A N 1
ATOM 1700 C CA . THR A 1 218 ? 20.599 -22.056 -0.257 1.00 70.19 218 THR A CA 1
ATOM 1701 C C . THR A 1 218 ? 21.574 -22.057 0.913 1.00 70.19 218 THR A C 1
ATOM 1703 O O . THR A 1 218 ? 22.580 -22.766 0.903 1.00 70.19 218 THR A O 1
ATOM 1706 N N . THR A 1 219 ? 21.251 -21.276 1.942 1.00 75.94 219 THR A N 1
ATOM 1707 C CA . THR A 1 219 ? 21.973 -21.294 3.221 1.00 75.94 219 THR A CA 1
ATOM 1708 C C . THR A 1 219 ? 21.343 -22.346 4.132 1.00 75.94 219 THR A C 1
ATOM 1710 O O . THR A 1 219 ? 20.141 -22.585 4.065 1.00 75.94 219 THR A O 1
ATOM 1713 N N . TRP A 1 220 ? 22.123 -22.994 4.994 1.00 80.25 220 TRP A N 1
ATOM 1714 C CA . TRP A 1 220 ? 21.616 -23.985 5.945 1.00 80.25 220 TRP A CA 1
ATOM 1715 C C . TRP A 1 220 ? 22.151 -23.736 7.355 1.00 80.25 220 TRP A C 1
ATOM 1717 O O . TRP A 1 220 ? 23.233 -23.171 7.520 1.00 80.25 220 TRP A O 1
ATOM 1727 N N . ARG A 1 221 ? 21.391 -24.156 8.372 1.00 79.19 221 ARG A N 1
ATOM 1728 C CA . ARG A 1 221 ? 21.797 -24.124 9.789 1.00 79.19 221 ARG A CA 1
ATOM 1729 C C . ARG A 1 221 ? 21.373 -25.399 10.511 1.00 79.19 221 ARG A C 1
ATOM 1731 O O . ARG A 1 221 ? 20.373 -26.003 10.118 1.00 79.19 221 ARG A O 1
ATOM 1738 N N . TYR A 1 222 ? 22.074 -25.767 11.583 1.00 76.31 222 TYR A N 1
ATOM 1739 C CA . TYR A 1 222 ? 21.588 -26.819 12.474 1.00 76.31 222 TYR A CA 1
ATOM 1740 C C . TYR A 1 222 ? 20.351 -26.329 13.239 1.00 76.31 222 TYR A C 1
ATOM 1742 O O . TYR A 1 222 ? 20.345 -25.242 13.820 1.00 76.31 222 TYR A O 1
ATOM 1750 N N . TRP A 1 223 ? 19.282 -27.112 13.180 1.00 70.31 223 TRP A N 1
ATOM 1751 C CA . TRP A 1 223 ? 18.060 -26.935 13.948 1.00 70.31 223 TRP A CA 1
ATOM 1752 C C . TRP A 1 223 ? 18.263 -27.515 15.353 1.00 70.31 223 TRP A C 1
ATOM 1754 O O . TRP A 1 223 ? 18.847 -28.588 15.501 1.00 70.31 223 TRP A O 1
ATOM 1764 N N . ARG A 1 224 ? 17.798 -26.799 16.379 1.00 59.03 224 ARG A N 1
ATOM 1765 C CA . ARG A 1 224 ? 17.656 -27.307 17.748 1.00 59.03 224 ARG A CA 1
ATOM 1766 C C . ARG A 1 224 ? 16.171 -27.240 18.094 1.00 59.03 224 ARG A C 1
ATOM 1768 O O . ARG A 1 224 ? 15.557 -26.219 17.783 1.00 59.03 224 ARG A O 1
ATOM 1775 N N . ASP A 1 225 ? 15.640 -28.320 18.660 1.00 50.06 225 ASP A N 1
ATOM 1776 C CA . ASP A 1 225 ? 14.339 -28.315 19.344 1.00 50.06 225 ASP A CA 1
ATOM 1777 C C . ASP A 1 225 ? 14.348 -27.367 20.551 1.00 50.06 225 ASP A C 1
ATOM 1779 O O . ASP A 1 225 ? 15.426 -27.223 21.184 1.00 50.06 225 ASP A O 1
#